Protein AF-A0A496W994-F1 (afdb_monomer)

pLDDT: mean 81.66, std 23.45, range [27.2, 98.06]

Radius of gyration: 33.78 Å; Cα contacts (8 Å, |Δi|>4): 260; chains: 1; bounding box: 80×50×119 Å

Solvent-accessible surface area (backbone atoms only — not comparable to full-atom values): 17967 Å² total; per-residue (Å²): 142,82,88,82,88,78,86,84,79,86,84,85,79,88,82,82,84,81,82,82,81,81,82,82,83,79,84,86,81,83,89,86,86,92,76,94,69,94,68,85,76,79,75,78,75,78,74,75,81,83,80,82,87,85,89,86,91,89,75,97,58,75,50,72,63,53,53,14,39,51,44,28,73,73,44,96,65,48,75,66,56,22,47,44,39,36,76,71,43,91,48,87,40,60,64,50,28,34,34,52,49,3,49,34,48,74,71,68,38,54,66,57,51,50,53,54,50,52,51,32,52,49,53,49,52,13,47,52,44,32,75,74,46,95,66,53,70,68,57,21,46,52,42,5,62,65,69,69,37,96,38,52,66,58,22,36,38,51,52,5,48,32,53,78,70,67,41,53,65,60,54,54,51,48,50,54,51,35,35,65,74,38,59,76,74,45,36,54,48,45,54,10,41,50,44,28,72,75,45,94,64,48,71,68,54,21,41,54,44,6,63,72,70,71,46,96,40,42,66,60,27,33,34,52,49,4,49,34,48,76,69,69,38,53,69,57,54,54,51,52,50,50,49,48,52,13,48,50,37,27,54,75,67,70,59,48,72,67,56,21,45,49,41,5,63,64,68,73,40,94,40,51,64,59,25,34,37,52,48,2,49,34,47,75,72,67,41,53,64,58,54,54,52,50,48,58,52,26,69,74,65,59,80,74,84,128

Structure (mmCIF, N/CA/C/O backbone):
data_AF-A0A496W994-F1
#
_entry.id   AF-A0A496W994-F1
#
loop_
_atom_site.group_PDB
_atom_site.id
_atom_site.type_symbol
_atom_site.label_atom_id
_atom_site.label_alt_id
_atom_site.label_comp_id
_atom_site.label_asym_id
_atom_site.label_entity_id
_atom_site.label_seq_id
_atom_site.pdbx_PDB_ins_code
_atom_site.Cartn_x
_atom_site.Cartn_y
_atom_site.Cartn_z
_atom_site.occupancy
_atom_site.B_iso_or_equiv
_atom_site.auth_seq_id
_atom_site.auth_comp_id
_atom_site.auth_asym_id
_atom_site.auth_atom_id
_atom_site.pdbx_PDB_model_num
ATOM 1 N N . MET A 1 1 ? -6.377 8.095 82.242 1.00 41.19 1 MET A N 1
ATOM 2 C CA . MET A 1 1 ? -7.032 6.989 81.513 1.00 41.19 1 MET A CA 1
ATOM 3 C C . MET A 1 1 ? -8.537 7.185 81.616 1.00 41.19 1 MET A C 1
ATOM 5 O O . MET A 1 1 ? -9.118 6.812 82.621 1.00 41.19 1 MET A O 1
ATOM 9 N N . SER A 1 2 ? -9.148 7.860 80.641 1.00 33.91 2 SER A N 1
ATOM 10 C CA . SER A 1 2 ? -10.603 8.028 80.567 1.00 33.91 2 SER A CA 1
ATOM 11 C C . SER A 1 2 ? -11.034 7.740 79.134 1.00 33.91 2 SER A C 1
ATOM 13 O O . SER A 1 2 ? -10.431 8.247 78.191 1.00 33.91 2 SER A O 1
ATOM 15 N N . SER A 1 3 ? -11.993 6.831 79.007 1.00 36.06 3 SER A N 1
ATOM 16 C CA . SER A 1 3 ? -12.465 6.222 77.769 1.00 36.06 3 SER A CA 1
ATOM 17 C C . SER A 1 3 ? -13.708 6.967 77.296 1.00 36.06 3 SER A C 1
ATOM 19 O O . SER A 1 3 ? -14.699 7.019 78.021 1.00 36.06 3 SER A O 1
ATOM 21 N N . ALA A 1 4 ? -13.667 7.527 76.089 1.00 37.16 4 ALA A N 1
ATOM 22 C CA . ALA A 1 4 ? -14.839 8.056 75.405 1.00 37.16 4 ALA A CA 1
ATOM 23 C C . ALA A 1 4 ? -15.069 7.231 74.133 1.00 37.16 4 ALA A C 1
ATOM 25 O O . ALA A 1 4 ? -14.381 7.393 73.129 1.00 37.16 4 ALA A O 1
ATOM 26 N N . LYS A 1 5 ? -16.029 6.304 74.204 1.00 41.44 5 LYS A N 1
ATOM 27 C CA . LYS A 1 5 ? -16.617 5.633 73.041 1.00 41.44 5 LYS A CA 1
ATOM 28 C C . LYS A 1 5 ? -17.653 6.568 72.422 1.00 41.44 5 LYS A C 1
ATOM 30 O O . LYS A 1 5 ? -18.711 6.768 73.013 1.00 41.44 5 LYS A O 1
ATOM 35 N N . THR A 1 6 ? -17.402 7.052 71.214 1.00 35.22 6 THR A N 1
ATOM 36 C CA . THR A 1 6 ? -18.446 7.563 70.320 1.00 35.22 6 THR A CA 1
ATOM 37 C C . THR A 1 6 ? -18.717 6.524 69.237 1.00 35.22 6 THR A C 1
ATOM 39 O O . THR A 1 6 ? -17.830 6.088 68.509 1.00 35.22 6 THR A O 1
ATOM 42 N N . LYS A 1 7 ? -19.969 6.061 69.209 1.00 40.28 7 LYS A N 1
ATOM 43 C CA . LYS A 1 7 ? -20.534 5.187 68.181 1.00 40.28 7 LYS A CA 1
ATOM 44 C C . LYS A 1 7 ? -20.683 6.010 66.900 1.00 40.28 7 LYS A C 1
ATOM 46 O O . LYS A 1 7 ? -21.338 7.045 66.954 1.00 40.28 7 LYS A O 1
ATOM 51 N N . ASN A 1 8 ? -20.130 5.541 65.783 1.00 32.41 8 ASN A N 1
ATOM 52 C CA . ASN A 1 8 ? -20.502 6.046 64.463 1.00 32.41 8 ASN A CA 1
ATOM 53 C C . ASN A 1 8 ? -21.561 5.126 63.859 1.00 32.41 8 ASN A C 1
ATOM 55 O O . ASN A 1 8 ? -21.364 3.923 63.699 1.00 32.41 8 ASN A O 1
ATOM 59 N N . THR A 1 9 ? -22.712 5.737 63.625 1.00 33.44 9 THR A N 1
ATOM 60 C CA . THR A 1 9 ? -23.958 5.168 63.131 1.00 33.44 9 THR A CA 1
ATOM 61 C C . THR A 1 9 ? -23.880 4.979 61.619 1.00 33.44 9 THR A C 1
ATOM 63 O O . THR A 1 9 ? -23.399 5.851 60.900 1.00 33.44 9 THR A O 1
ATOM 66 N N . SER A 1 10 ? -24.370 3.837 61.151 1.00 33.38 10 SER A N 1
ATOM 67 C CA . SER A 1 10 ? -24.506 3.453 59.750 1.00 33.38 10 SER A CA 1
ATOM 68 C C . SER A 1 10 ? -25.340 4.455 58.940 1.00 33.38 10 SER A C 1
ATOM 70 O O . SER A 1 10 ? -26.458 4.778 59.339 1.00 33.38 10 SER A O 1
ATOM 72 N N . LEU A 1 11 ? -24.847 4.864 57.767 1.00 30.73 11 LEU A N 1
ATOM 73 C CA . LEU A 1 11 ? -25.672 5.405 56.684 1.00 30.73 11 LEU A CA 1
ATOM 74 C C . LEU A 1 11 ? -25.807 4.317 55.611 1.00 30.73 11 LEU A C 1
ATOM 76 O O . LEU A 1 11 ? -24.867 4.038 54.872 1.00 30.73 11 LEU A O 1
ATOM 80 N N . ALA A 1 12 ? -26.972 3.678 55.559 1.00 32.75 12 ALA A N 1
ATOM 81 C CA . ALA A 1 12 ? -27.393 2.878 54.419 1.00 32.75 12 ALA A CA 1
ATOM 82 C C . ALA A 1 12 ? -28.117 3.818 53.447 1.00 32.75 12 ALA A C 1
ATOM 84 O O . ALA A 1 12 ? -29.159 4.372 53.799 1.00 32.75 12 ALA A O 1
ATOM 85 N N . LEU A 1 13 ? -27.559 4.027 52.252 1.00 29.56 13 LEU A N 1
ATOM 86 C CA . LEU A 1 13 ? -28.240 4.734 51.170 1.00 29.56 13 LEU A CA 1
ATOM 87 C C . LEU A 1 13 ? -28.904 3.703 50.251 1.00 29.56 13 LEU A C 1
ATOM 89 O O . LEU A 1 13 ? -28.250 2.788 49.752 1.00 29.56 13 LEU A O 1
ATOM 93 N N . ALA A 1 14 ? -30.212 3.847 50.060 1.00 31.03 14 ALA A N 1
ATOM 94 C CA . ALA A 1 14 ? -31.000 3.026 49.156 1.00 31.03 14 ALA A CA 1
ATOM 95 C C . ALA A 1 14 ? -30.666 3.374 47.696 1.00 31.03 14 ALA A C 1
ATOM 97 O O . ALA A 1 14 ? -30.928 4.488 47.246 1.00 31.03 14 ALA A O 1
ATOM 98 N N . ILE A 1 15 ? -30.120 2.411 46.952 1.00 31.83 15 ILE A N 1
ATOM 99 C CA . ILE A 1 15 ? -29.996 2.482 45.493 1.00 31.83 15 ILE A CA 1
ATOM 100 C C . ILE A 1 15 ? -31.266 1.854 44.914 1.00 31.83 15 ILE A C 1
ATOM 102 O O . ILE A 1 15 ? -31.463 0.643 45.002 1.00 31.83 15 ILE A O 1
ATOM 106 N N . SER A 1 16 ? -32.155 2.680 44.360 1.00 28.20 16 SER A N 1
ATOM 107 C CA . SER A 1 16 ? -33.306 2.191 43.593 1.00 28.20 16 SER A CA 1
ATOM 108 C C . SER A 1 16 ? -32.842 1.743 42.212 1.00 28.20 16 SER A C 1
ATOM 110 O O . SER A 1 16 ? -32.295 2.526 41.440 1.00 28.20 16 SER A O 1
ATOM 112 N N . THR A 1 17 ? -33.064 0.470 41.907 1.00 30.62 17 THR A N 1
ATOM 113 C CA . THR A 1 17 ? -32.812 -0.143 40.603 1.00 30.62 17 THR A CA 1
ATOM 114 C C . THR A 1 17 ? -33.954 0.226 39.653 1.00 30.62 17 THR A C 1
ATOM 116 O O . THR A 1 17 ? -35.094 -0.170 39.880 1.00 30.62 17 THR A O 1
ATOM 119 N N . VAL A 1 18 ? -33.666 0.958 38.574 1.00 27.20 18 VAL A N 1
ATOM 120 C CA . VAL A 1 18 ? -34.563 1.058 37.410 1.00 27.20 18 VAL A CA 1
ATOM 121 C C . VAL A 1 18 ? -33.977 0.168 36.321 1.00 27.20 18 VAL A C 1
ATOM 123 O O . VAL A 1 18 ? -33.059 0.559 35.607 1.00 27.20 18 VAL A O 1
ATOM 126 N N . LEU A 1 19 ? -34.483 -1.061 36.221 1.00 30.86 19 LEU A N 1
ATOM 127 C CA . LEU A 1 19 ? -34.228 -1.936 35.078 1.00 30.86 19 LEU A CA 1
ATOM 128 C C . LEU A 1 19 ? -35.225 -1.576 33.975 1.00 30.86 19 LEU A C 1
ATOM 130 O O . LEU A 1 19 ? -36.394 -1.949 34.042 1.00 30.86 19 LEU A O 1
ATOM 134 N N . ALA A 1 20 ? -34.767 -0.851 32.957 1.00 30.31 20 ALA A N 1
ATOM 135 C CA . ALA A 1 20 ? -35.498 -0.713 31.704 1.00 30.31 20 ALA A CA 1
ATOM 136 C C . ALA A 1 20 ? -35.111 -1.878 30.781 1.00 30.31 20 ALA A C 1
ATOM 138 O O . ALA A 1 20 ? -34.113 -1.819 30.067 1.00 30.31 20 ALA A O 1
ATOM 139 N N . THR A 1 21 ? -35.893 -2.958 30.792 1.00 33.50 21 THR A N 1
ATOM 140 C CA . THR A 1 21 ? -35.801 -4.005 29.767 1.00 33.50 21 THR A CA 1
ATOM 141 C C . THR A 1 21 ? -36.485 -3.511 28.497 1.00 33.50 21 THR A C 1
ATOM 143 O O . THR A 1 21 ? -37.712 -3.499 28.415 1.00 33.50 21 THR A O 1
ATOM 146 N N . THR A 1 22 ? -35.706 -3.108 27.496 1.00 29.89 22 THR A N 1
ATOM 147 C CA . THR A 1 22 ? -36.203 -2.958 26.124 1.00 29.89 22 THR A CA 1
ATOM 148 C C . THR A 1 22 ? -35.938 -4.256 25.369 1.00 29.89 22 THR A C 1
ATOM 150 O O . THR A 1 22 ? -34.826 -4.544 24.941 1.00 29.89 22 THR A O 1
ATOM 153 N N . SER A 1 23 ? -36.977 -5.077 25.238 1.00 33.00 23 SER A N 1
ATOM 154 C CA . SER A 1 23 ? -36.989 -6.236 24.348 1.00 33.00 23 SER A CA 1
ATOM 155 C C . SER A 1 23 ? -37.347 -5.781 22.934 1.00 33.00 23 SER A C 1
ATOM 157 O O . SER A 1 23 ? -38.472 -5.339 22.704 1.00 33.00 23 SER A O 1
ATOM 159 N N . TYR A 1 24 ? -36.422 -5.918 21.985 1.00 30.06 24 TYR A N 1
ATOM 160 C CA . TYR A 1 24 ? -36.734 -5.812 20.561 1.00 30.06 24 TYR A CA 1
ATOM 161 C C . TYR A 1 24 ? -37.071 -7.201 20.010 1.00 30.06 24 TYR A C 1
ATOM 163 O O . TYR A 1 24 ? -36.218 -8.085 19.954 1.00 30.06 24 TYR A O 1
ATOM 171 N N . GLN A 1 25 ? -38.328 -7.391 19.600 1.00 33.59 25 GLN A N 1
ATOM 172 C CA . GLN A 1 25 ? -38.723 -8.478 18.707 1.00 33.59 25 GLN A CA 1
ATOM 173 C C . GLN A 1 25 ? -38.427 -8.043 17.270 1.00 33.59 25 GLN A C 1
ATOM 175 O O . GLN A 1 25 ? -39.096 -7.159 16.738 1.00 33.59 25 GLN A O 1
ATOM 180 N N . ALA A 1 26 ? -37.433 -8.662 16.636 1.00 30.78 26 ALA A N 1
ATOM 181 C CA . ALA A 1 26 ? -37.285 -8.598 15.188 1.00 30.78 26 ALA A CA 1
ATOM 182 C C . ALA A 1 26 ? -38.240 -9.622 14.556 1.00 30.78 26 ALA A C 1
ATOM 184 O O . ALA A 1 26 ? -38.197 -10.811 14.876 1.00 30.78 26 ALA A O 1
ATOM 185 N N . ALA A 1 27 ? -39.124 -9.142 13.683 1.00 32.81 27 ALA A N 1
ATOM 186 C CA . ALA A 1 27 ? -40.023 -9.971 12.900 1.00 32.81 27 ALA A CA 1
ATOM 187 C C . ALA A 1 27 ? -39.216 -10.860 11.940 1.00 32.81 27 ALA A C 1
ATOM 189 O O . ALA A 1 27 ? -38.451 -10.369 11.111 1.00 32.81 27 ALA A O 1
ATOM 190 N N . LEU A 1 28 ? -39.396 -12.175 12.064 1.00 31.14 28 LEU A N 1
ATOM 191 C CA . LEU A 1 28 ? -38.878 -13.167 11.129 1.00 31.14 28 LEU A CA 1
ATOM 192 C C . LEU A 1 28 ? -39.681 -13.106 9.826 1.00 31.14 28 LEU A C 1
ATOM 194 O O . LEU A 1 28 ? -40.870 -13.422 9.817 1.00 31.14 28 LEU A O 1
ATOM 198 N N . ALA A 1 29 ? -39.011 -12.780 8.725 1.00 31.53 29 ALA A N 1
ATOM 199 C CA . ALA A 1 29 ? -39.416 -13.217 7.398 1.00 31.53 29 ALA A CA 1
ATOM 200 C C . ALA A 1 29 ? -38.500 -14.382 6.982 1.00 31.53 29 ALA A C 1
ATOM 202 O O . ALA A 1 29 ? -37.282 -14.240 6.919 1.00 31.53 29 ALA A O 1
ATOM 203 N N . THR A 1 30 ? -39.096 -15.546 6.735 1.00 40.09 30 THR A N 1
ATOM 204 C CA . THR A 1 30 ? -38.517 -16.654 5.944 1.00 40.09 30 THR A CA 1
ATOM 205 C C . THR A 1 30 ? -39.345 -16.768 4.652 1.00 40.09 30 THR A C 1
ATOM 207 O O . THR A 1 30 ? -40.422 -16.159 4.627 1.00 40.09 30 THR A O 1
ATOM 210 N N . PRO A 1 31 ? -38.958 -17.529 3.601 1.00 48.44 31 PRO A N 1
ATOM 211 C CA . PRO A 1 31 ? -37.867 -18.516 3.449 1.00 48.44 31 PRO A CA 1
ATOM 212 C C . PRO A 1 31 ? -37.033 -18.227 2.159 1.00 48.44 31 PRO A C 1
ATOM 214 O O . PRO A 1 31 ? -37.222 -17.182 1.555 1.00 48.44 31 PRO A O 1
ATOM 217 N N . ASN A 1 32 ? -36.094 -19.000 1.609 1.00 36.00 32 ASN A N 1
ATOM 218 C CA . ASN A 1 32 ? -35.709 -20.408 1.649 1.00 36.00 32 ASN A CA 1
ATOM 219 C C . ASN A 1 32 ? -34.352 -20.472 0.906 1.00 36.00 32 ASN A C 1
ATOM 221 O O . ASN A 1 32 ? -34.317 -19.992 -0.222 1.00 36.00 32 ASN A O 1
ATOM 225 N N . ASP A 1 33 ? -33.282 -21.043 1.462 1.00 31.16 33 ASP A N 1
ATOM 226 C CA . ASP A 1 33 ? -32.387 -21.904 0.670 1.00 31.16 33 ASP A CA 1
ATOM 227 C C . ASP A 1 33 ? -31.426 -22.686 1.569 1.00 31.16 33 ASP A C 1
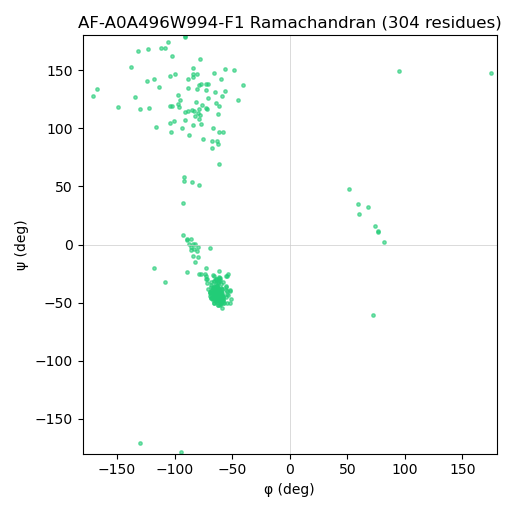ATOM 229 O O . ASP A 1 33 ? -30.827 -22.165 2.512 1.00 31.16 33 ASP A O 1
ATOM 233 N N . THR A 1 34 ? -31.308 -23.970 1.272 1.00 43.28 34 THR A N 1
ATOM 234 C CA . THR A 1 34 ? -30.499 -24.948 1.992 1.00 43.28 34 THR A CA 1
ATOM 235 C C . THR A 1 34 ? -29.200 -25.189 1.239 1.00 43.28 34 THR A C 1
ATOM 237 O O . THR A 1 34 ? -29.177 -25.946 0.272 1.00 43.28 34 THR A O 1
ATOM 240 N N . SER A 1 35 ? -28.088 -24.661 1.748 1.00 33.78 35 SER A N 1
ATOM 241 C CA . SER A 1 35 ? -26.775 -25.268 1.519 1.00 33.78 35 SER A CA 1
ATOM 242 C C . SER A 1 35 ? -25.855 -25.017 2.708 1.00 33.78 35 SER A C 1
ATOM 244 O O . SER A 1 35 ? -25.551 -23.878 3.057 1.00 33.78 35 SER A O 1
ATOM 246 N N . HIS A 1 36 ? -25.434 -26.107 3.344 1.00 37.53 36 HIS A N 1
ATOM 247 C CA . HIS A 1 36 ? -24.532 -26.118 4.484 1.00 37.53 36 HIS A CA 1
ATOM 248 C C . HIS A 1 36 ? -23.156 -25.537 4.125 1.00 37.53 36 HIS A C 1
ATOM 250 O O . HIS A 1 36 ? -22.364 -26.180 3.441 1.00 37.53 36 HIS A O 1
ATOM 256 N N . SER A 1 37 ? -22.828 -24.377 4.691 1.00 30.45 37 SER A N 1
ATOM 257 C CA . SER A 1 37 ? -21.451 -24.053 5.061 1.00 30.45 37 SER A CA 1
ATOM 258 C C . SER A 1 37 ? -21.450 -23.564 6.504 1.00 30.45 37 SER A C 1
ATOM 260 O O . SER A 1 37 ? -22.072 -22.551 6.821 1.00 30.45 37 SER A O 1
ATOM 262 N N . THR A 1 38 ? -20.782 -24.297 7.388 1.00 32.81 38 THR A N 1
ATOM 263 C CA . THR A 1 38 ? -20.481 -23.880 8.760 1.00 32.81 38 THR A CA 1
ATOM 264 C C . THR A 1 38 ? -19.496 -22.715 8.700 1.00 32.81 38 THR A C 1
ATOM 266 O O . THR A 1 38 ? -18.285 -22.895 8.783 1.00 32.81 38 THR A O 1
ATOM 269 N N . VAL A 1 39 ? -20.015 -21.503 8.504 1.00 30.17 39 VAL A N 1
ATOM 270 C CA . VAL A 1 39 ? -19.250 -20.276 8.717 1.00 30.17 39 VAL A CA 1
ATOM 271 C C . VAL A 1 39 ? -19.374 -19.950 10.198 1.00 30.17 39 VAL A C 1
ATOM 273 O O . VAL A 1 39 ? -20.477 -19.699 10.692 1.00 30.17 39 VAL A O 1
ATOM 276 N N . ASN A 1 40 ? -18.250 -19.982 10.916 1.00 29.92 40 ASN A N 1
ATOM 277 C CA . ASN A 1 40 ? -18.156 -19.424 12.261 1.00 29.92 40 ASN A CA 1
ATOM 278 C C . ASN A 1 40 ? -18.531 -17.943 12.176 1.00 29.92 40 ASN A C 1
ATOM 280 O O . ASN A 1 40 ? -17.731 -17.093 11.793 1.00 29.92 40 ASN A O 1
ATOM 284 N N . SER A 1 41 ? -19.792 -17.655 12.479 1.00 29.88 41 SER A N 1
ATOM 285 C CA . SER A 1 41 ? -20.352 -16.316 12.454 1.00 29.88 41 SER A CA 1
ATOM 286 C C . SER A 1 41 ? -19.837 -15.588 13.691 1.00 29.88 41 SER A C 1
ATOM 288 O O . SER A 1 41 ? -20.443 -15.667 14.756 1.00 29.88 41 SER A O 1
ATOM 290 N N . PHE A 1 42 ? -18.697 -14.903 13.580 1.00 33.91 42 PHE A N 1
ATOM 291 C CA . PHE A 1 42 ? -18.332 -13.873 14.550 1.00 33.91 42 PHE A CA 1
ATOM 292 C C . PHE A 1 42 ? -19.323 -12.721 14.373 1.00 33.91 42 PHE A C 1
ATOM 294 O O . PHE A 1 42 ? -19.132 -11.817 13.559 1.00 33.91 42 PHE A O 1
ATOM 301 N N . ILE A 1 43 ? -20.438 -12.792 15.101 1.00 30.39 43 ILE A N 1
ATOM 302 C CA . ILE A 1 43 ? -21.351 -11.667 15.246 1.00 30.39 43 ILE A CA 1
ATOM 303 C C . ILE A 1 43 ? -20.586 -10.610 16.043 1.00 30.39 43 ILE A C 1
ATOM 305 O O . ILE A 1 43 ? -20.472 -10.693 17.264 1.00 30.39 43 ILE A O 1
ATOM 309 N N . LEU A 1 44 ? -20.046 -9.613 15.340 1.00 37.12 44 LEU A N 1
ATOM 310 C CA . LEU A 1 44 ? -19.764 -8.307 15.925 1.00 37.12 44 LEU A CA 1
ATOM 311 C C . LEU A 1 44 ? -21.117 -7.731 16.352 1.00 37.12 44 LEU A C 1
ATOM 313 O O . LEU A 1 44 ? -21.797 -7.059 15.578 1.00 37.12 44 LEU A O 1
ATOM 317 N N . LEU A 1 45 ? -21.543 -8.071 17.569 1.00 34.97 45 LEU A N 1
ATOM 318 C CA . LEU A 1 45 ? -22.592 -7.355 18.276 1.00 34.97 45 LEU A CA 1
ATOM 319 C C . LEU A 1 45 ? -22.067 -5.932 18.457 1.00 34.97 45 LEU A C 1
ATOM 321 O O . LEU A 1 45 ? -21.268 -5.660 19.351 1.00 34.97 45 LEU A O 1
ATOM 325 N N . ALA A 1 46 ? -22.473 -5.038 17.559 1.00 39.91 46 ALA A N 1
ATOM 326 C CA . ALA A 1 46 ? -22.397 -3.611 17.803 1.00 39.91 46 ALA A CA 1
ATOM 327 C C . ALA A 1 46 ? -23.326 -3.326 18.992 1.00 39.91 46 ALA A C 1
ATOM 329 O O . ALA A 1 46 ? -24.529 -3.135 18.822 1.00 39.91 46 ALA A O 1
ATOM 330 N N . GLU A 1 47 ? -22.790 -3.413 20.213 1.00 46.75 47 GLU A N 1
ATOM 331 C CA . GLU A 1 47 ? -23.500 -2.959 21.404 1.00 46.75 47 GLU A CA 1
ATOM 332 C C . GLU A 1 47 ? -23.823 -1.472 21.215 1.00 46.75 47 GLU A C 1
ATOM 334 O O . GLU A 1 47 ? -22.963 -0.667 20.847 1.00 46.75 47 GLU A O 1
ATOM 339 N N . ALA A 1 48 ? -25.099 -1.128 21.393 1.00 50.75 48 ALA A N 1
ATOM 340 C CA . ALA A 1 48 ? -25.581 0.234 21.237 1.00 50.75 48 ALA A CA 1
ATOM 341 C C . ALA A 1 48 ? -24.859 1.176 22.213 1.00 50.75 48 ALA A C 1
ATOM 343 O O . ALA A 1 48 ? -24.594 0.816 23.361 1.00 50.75 48 ALA A O 1
ATOM 344 N N . LYS A 1 49 ? -24.578 2.399 21.746 1.00 50.25 49 LYS A N 1
ATOM 345 C CA . LYS A 1 49 ? -23.965 3.486 22.521 1.00 50.25 49 LYS A CA 1
ATOM 346 C C . LYS A 1 49 ? -24.618 3.600 23.914 1.00 50.25 49 LYS A C 1
ATOM 348 O O . LYS A 1 49 ? -25.836 3.791 23.975 1.00 50.25 49 LYS A O 1
ATOM 353 N N . PRO A 1 50 ? -23.858 3.529 25.021 1.00 54.12 50 PRO A N 1
ATOM 354 C CA . PRO A 1 50 ? -24.422 3.747 26.348 1.00 54.12 50 PRO A CA 1
ATOM 355 C C . PRO A 1 50 ? -24.906 5.199 26.481 1.00 54.12 50 PRO A C 1
ATOM 357 O O . PRO A 1 50 ? -24.204 6.143 26.114 1.00 54.12 50 PRO A O 1
ATOM 360 N N . ALA A 1 51 ? -26.134 5.380 26.974 1.00 45.78 51 ALA A N 1
ATOM 361 C CA . ALA A 1 51 ? -26.724 6.697 27.191 1.00 45.78 51 ALA A CA 1
ATOM 362 C C . ALA A 1 51 ? -26.152 7.355 28.458 1.00 45.78 51 ALA A C 1
ATOM 364 O O . ALA A 1 51 ? -26.011 6.703 29.494 1.00 45.78 51 ALA A O 1
ATOM 365 N N . LEU A 1 52 ? -25.854 8.655 28.381 1.00 43.25 52 LEU A N 1
ATOM 366 C CA . LEU A 1 52 ? -25.412 9.450 29.530 1.00 43.25 52 LEU A CA 1
ATOM 367 C C . LEU A 1 52 ? -26.584 9.679 30.513 1.00 43.25 52 LEU A C 1
ATOM 369 O O . LEU A 1 52 ? -27.696 9.971 30.064 1.00 43.25 52 LEU A O 1
ATOM 373 N N . PRO A 1 53 ? -26.372 9.577 31.838 1.00 49.34 53 PRO A N 1
ATOM 374 C CA . PRO A 1 53 ? -27.423 9.816 32.829 1.00 49.34 53 PRO A CA 1
ATOM 375 C C . PRO A 1 53 ? -27.790 11.310 32.962 1.00 49.34 53 PRO A C 1
ATOM 377 O O . PRO A 1 53 ? -26.915 12.172 33.004 1.00 49.34 53 PRO A O 1
ATOM 380 N N . LEU A 1 54 ? -29.094 11.613 33.072 1.00 40.50 54 LEU A N 1
ATOM 381 C CA . LEU A 1 54 ? -29.644 12.958 33.331 1.00 40.50 54 LEU A CA 1
ATOM 382 C C . LEU A 1 54 ? -29.753 13.230 34.847 1.00 40.50 54 LEU A C 1
ATOM 384 O O . LEU A 1 54 ? -30.269 12.390 35.583 1.00 40.50 54 LEU A O 1
ATOM 388 N N . ALA A 1 55 ? -29.327 14.410 35.313 1.00 48.03 55 ALA A N 1
ATOM 389 C CA . ALA A 1 55 ? -29.274 14.771 36.738 1.00 48.03 55 ALA A CA 1
ATOM 390 C C . ALA A 1 55 ? -30.398 15.734 37.198 1.00 48.03 55 ALA A C 1
ATOM 392 O O . ALA A 1 55 ? -30.775 16.658 36.479 1.00 48.03 55 ALA A O 1
ATOM 393 N N . THR A 1 56 ? -30.870 15.562 38.443 1.00 44.97 56 THR A N 1
ATOM 394 C CA . THR A 1 56 ? -31.786 16.460 39.193 1.00 44.97 56 THR A CA 1
ATOM 395 C C . THR A 1 56 ? -31.100 17.009 40.460 1.00 44.97 56 THR A C 1
ATOM 397 O O . THR A 1 56 ? -30.346 16.285 41.103 1.00 44.97 56 THR A O 1
ATOM 400 N N . ALA A 1 57 ? -31.338 18.279 40.823 1.00 53.59 57 ALA A N 1
ATOM 401 C CA . ALA A 1 57 ? -30.460 19.108 41.678 1.00 53.59 57 ALA A CA 1
ATOM 402 C C . ALA A 1 57 ? -30.842 19.252 43.179 1.00 53.59 57 ALA A C 1
ATOM 404 O O . ALA A 1 57 ? -32.029 19.389 43.462 1.00 53.59 57 ALA A O 1
ATOM 405 N N . GLN A 1 58 ? -29.841 19.364 44.095 1.00 41.25 58 GLN A N 1
ATOM 406 C CA . GLN A 1 58 ? -29.686 20.397 45.174 1.00 41.25 58 GLN A CA 1
ATOM 407 C C . GLN A 1 58 ? -28.483 20.174 46.159 1.00 41.25 58 GLN A C 1
ATOM 409 O O . GLN A 1 58 ? -28.211 19.037 46.524 1.00 41.25 58 GLN A O 1
ATOM 414 N N . GLN A 1 59 ? -27.891 21.295 46.660 1.00 38.28 59 GLN A N 1
ATOM 415 C CA . GLN A 1 59 ? -26.722 21.559 47.576 1.00 38.28 59 GLN A CA 1
ATOM 416 C C . GLN A 1 59 ? -25.348 21.834 46.898 1.00 38.28 59 GLN A C 1
ATOM 418 O O . GLN A 1 59 ? -25.127 21.324 45.805 1.00 38.28 59 GLN A O 1
ATOM 423 N N . PRO A 1 60 ? -24.418 22.645 47.489 1.00 50.41 60 PRO A N 1
ATOM 424 C CA . PRO A 1 60 ? -23.100 22.951 46.909 1.00 50.41 60 PRO A CA 1
ATOM 425 C C . PRO A 1 60 ? -22.132 21.784 47.155 1.00 50.41 60 PRO A C 1
ATOM 427 O O . PRO A 1 60 ? -21.051 21.926 47.720 1.00 50.41 60 PRO A O 1
ATOM 430 N N . SER A 1 61 ? -22.583 20.590 46.792 1.00 59.75 61 SER A N 1
ATOM 431 C CA . SER A 1 61 ? -21.731 19.450 46.520 1.00 59.75 61 SER A CA 1
ATOM 432 C C . SER A 1 61 ? -20.898 19.772 45.282 1.00 59.75 61 SER A C 1
ATOM 434 O O . SER A 1 61 ? -21.383 20.475 44.390 1.00 59.75 61 SER A O 1
ATOM 436 N N . ALA A 1 62 ? -19.670 19.251 45.210 1.00 69.62 62 ALA A N 1
ATOM 437 C CA . ALA A 1 62 ? -18.937 19.172 43.948 1.00 69.62 62 ALA A CA 1
ATOM 438 C C . ALA A 1 62 ? -19.907 18.756 42.828 1.00 69.62 62 ALA A C 1
ATOM 440 O O . ALA A 1 62 ? -20.788 17.914 43.056 1.00 69.62 62 ALA A O 1
ATOM 441 N N . SER A 1 63 ? -19.811 19.393 41.657 1.00 88.94 63 SER A N 1
ATOM 442 C CA . SER A 1 63 ? -20.684 19.022 40.543 1.00 88.94 63 SER A CA 1
ATOM 443 C C . SER A 1 63 ? -20.512 17.530 40.255 1.00 88.94 63 SER A C 1
ATOM 445 O O . SER A 1 63 ? -19.448 16.959 40.506 1.00 88.94 63 SER A O 1
ATOM 447 N N . LEU A 1 64 ? -21.556 16.877 39.741 1.00 90.62 64 LEU A N 1
ATOM 448 C CA . LEU A 1 64 ? -21.466 15.460 39.385 1.00 90.62 64 LEU A CA 1
ATOM 449 C C . LEU A 1 64 ? -20.249 15.190 38.482 1.00 90.62 64 LEU A C 1
ATOM 451 O O . LEU A 1 64 ? -19.528 14.225 38.703 1.00 90.62 64 LEU A O 1
ATOM 455 N N . GLU A 1 65 ? -19.981 16.088 37.535 1.00 93.06 65 GLU A N 1
ATOM 456 C CA . GLU A 1 65 ? -18.805 16.036 36.662 1.00 93.06 65 GLU A CA 1
ATOM 457 C C . GLU A 1 65 ? -17.487 16.108 37.442 1.00 93.06 65 GLU A C 1
ATOM 459 O O . GLU A 1 65 ? -16.564 15.351 37.157 1.00 93.06 65 GLU A O 1
ATOM 464 N N . GLN A 1 66 ? -17.390 16.969 38.459 1.00 94.69 66 GLN A N 1
ATOM 465 C CA . GLN A 1 66 ? -16.197 17.062 39.300 1.00 94.69 66 GLN A CA 1
ATOM 466 C C . GLN A 1 66 ? -15.965 15.768 40.090 1.00 94.69 66 GLN A C 1
ATOM 468 O O . GLN A 1 66 ? -14.830 15.307 40.164 1.00 94.69 66 GLN A O 1
ATOM 473 N N . LEU A 1 67 ? -17.028 15.152 40.622 1.00 94.75 67 LEU A N 1
ATOM 474 C CA . LEU A 1 67 ? -16.934 13.858 41.308 1.00 94.75 67 LEU A CA 1
ATOM 475 C C . LEU A 1 67 ? -16.528 12.727 40.352 1.00 94.75 67 LEU A C 1
ATOM 477 O O . LEU A 1 67 ? -15.718 11.881 40.719 1.00 94.75 67 LEU A O 1
ATOM 481 N N . GLN A 1 68 ? -17.048 12.719 39.121 1.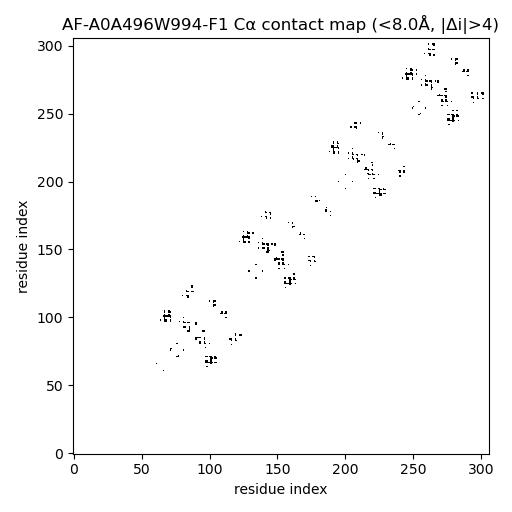00 96.19 68 GLN A N 1
ATOM 482 C CA . GLN A 1 68 ? -16.656 11.753 38.088 1.00 96.19 68 GLN A CA 1
ATOM 483 C C . GLN A 1 68 ? -15.188 11.933 37.697 1.00 96.19 68 GLN A C 1
ATOM 485 O O . GLN A 1 68 ? -14.438 10.961 37.621 1.00 96.19 68 GLN A O 1
ATOM 490 N N . TYR A 1 69 ? -14.757 13.176 37.493 1.00 95.38 69 TYR A N 1
ATOM 491 C CA . TYR A 1 69 ? -13.372 13.487 37.171 1.00 95.38 69 TYR A CA 1
ATOM 492 C C . TYR A 1 69 ? -12.431 13.065 38.307 1.00 95.38 69 TYR A C 1
ATOM 494 O O . TYR A 1 69 ? -11.437 12.390 38.066 1.00 95.38 69 TYR A O 1
ATOM 502 N N . GLU A 1 70 ? -12.775 13.377 39.558 1.00 96.19 70 GLU A N 1
ATOM 503 C CA . GLU A 1 70 ? -12.013 12.952 40.735 1.00 96.19 70 GLU A CA 1
ATOM 504 C C . GLU A 1 70 ? -11.979 11.422 40.884 1.00 96.19 70 GLU A C 1
ATOM 506 O O . GLU A 1 70 ? -10.938 10.860 41.225 1.00 96.19 70 GLU A O 1
ATOM 511 N N . ALA A 1 71 ? -13.079 10.725 40.579 1.00 97.12 71 ALA A N 1
ATOM 512 C CA . ALA A 1 71 ? -13.108 9.266 40.565 1.00 97.12 71 ALA A CA 1
ATOM 513 C C . ALA A 1 71 ? -12.152 8.681 39.514 1.00 97.12 71 ALA A C 1
ATOM 515 O O . ALA A 1 71 ? -11.474 7.699 39.805 1.00 97.12 71 ALA A O 1
ATOM 516 N N . PHE A 1 72 ? -12.059 9.288 38.326 1.00 97.56 72 PHE A N 1
ATOM 517 C CA . PHE A 1 72 ? -11.079 8.911 37.305 1.00 97.56 72 PHE A CA 1
ATOM 518 C C . PHE A 1 72 ? -9.637 9.189 37.762 1.00 97.56 72 PHE A C 1
ATOM 520 O O . PHE A 1 72 ? -8.808 8.282 37.710 1.00 97.56 72 PHE A O 1
ATOM 527 N N . GLU A 1 73 ? -9.341 10.400 38.246 1.00 97.31 73 GLU A N 1
ATOM 528 C CA . GLU A 1 73 ? -7.984 10.812 38.656 1.00 97.31 73 GLU A CA 1
ATOM 529 C C . GLU A 1 73 ? -7.452 10.000 39.851 1.00 97.31 73 GLU A C 1
ATOM 531 O O . GLU A 1 73 ? -6.251 9.766 39.960 1.00 97.31 73 GLU A O 1
ATOM 536 N N . ASN A 1 74 ? -8.340 9.517 40.725 1.00 97.25 74 ASN A N 1
ATOM 537 C CA . ASN A 1 74 ? -7.986 8.645 41.851 1.00 97.25 74 ASN A CA 1
ATOM 538 C C . ASN A 1 74 ? -8.003 7.144 41.502 1.00 97.25 74 ASN A C 1
ATOM 540 O O . ASN A 1 74 ? -7.833 6.299 42.387 1.00 97.25 74 ASN A O 1
ATOM 544 N N . SER A 1 75 ? -8.246 6.786 40.240 1.00 97.75 75 SER A N 1
ATOM 545 C CA . SER A 1 75 ? -8.319 5.394 39.792 1.00 97.75 75 SER A CA 1
ATOM 546 C C . SER A 1 75 ? -6.971 4.845 39.310 1.00 97.75 75 SER A C 1
ATOM 548 O O . SER A 1 75 ? -5.950 5.525 39.293 1.00 97.75 75 SER A O 1
ATOM 550 N N . LYS A 1 76 ? -6.970 3.573 38.890 1.00 97.94 76 LYS A N 1
ATOM 551 C CA . LYS A 1 76 ? -5.834 2.939 38.194 1.00 97.94 76 LYS A CA 1
ATOM 552 C C . LYS A 1 76 ? -5.756 3.293 36.701 1.00 97.94 76 LYS A C 1
ATOM 554 O O . LYS A 1 76 ? -4.781 2.918 36.054 1.00 97.94 76 LYS A O 1
ATOM 559 N N . TYR A 1 77 ? -6.792 3.927 36.151 1.00 98.00 77 TYR A N 1
ATOM 560 C CA . TYR A 1 77 ? -6.858 4.299 34.742 1.00 98.00 77 TYR A CA 1
ATOM 561 C C . TYR A 1 77 ? -6.142 5.622 34.510 1.00 98.00 77 TYR A C 1
ATOM 563 O O . TYR A 1 77 ? -6.022 6.460 35.397 1.00 98.00 77 TYR A O 1
ATOM 571 N N . THR A 1 78 ? -5.631 5.788 33.301 1.00 97.62 78 THR A N 1
ATOM 572 C CA . THR A 1 78 ? -4.733 6.878 32.941 1.00 97.62 78 THR A CA 1
ATOM 573 C C . THR A 1 78 ? -5.278 7.687 31.778 1.00 97.62 78 THR A C 1
ATOM 575 O O . THR A 1 78 ? -6.167 7.266 31.036 1.00 97.62 78 THR A O 1
ATOM 578 N N . ASP A 1 79 ? -4.652 8.834 31.531 1.00 96.38 79 ASP A N 1
ATOM 579 C CA . ASP A 1 79 ? -4.896 9.633 30.333 1.00 96.38 79 ASP A CA 1
ATOM 580 C C . ASP A 1 79 ? -4.733 8.844 29.025 1.00 96.38 79 ASP A C 1
ATOM 582 O O . ASP A 1 79 ? -5.320 9.204 28.008 1.00 96.38 79 ASP A O 1
ATOM 586 N N . LYS A 1 80 ? -3.941 7.764 29.011 1.00 96.12 80 LYS A N 1
ATOM 587 C CA . LYS A 1 80 ? -3.815 6.909 27.824 1.00 96.12 80 LYS A CA 1
ATOM 588 C C . LYS A 1 80 ? -5.088 6.103 27.578 1.00 96.12 80 LYS A C 1
ATOM 590 O O . LYS A 1 80 ? -5.484 5.971 26.426 1.00 96.12 80 LYS A O 1
ATOM 595 N N . ASP A 1 81 ? -5.730 5.628 28.640 1.00 96.44 81 ASP A N 1
ATOM 596 C CA . ASP A 1 81 ? -6.977 4.863 28.578 1.00 96.44 81 ASP A CA 1
ATOM 597 C C . ASP A 1 81 ? -8.125 5.753 28.089 1.00 96.44 81 ASP A C 1
ATOM 599 O O . ASP A 1 81 ? -8.833 5.408 27.145 1.00 96.44 81 ASP A O 1
ATOM 603 N N . ALA A 1 82 ? -8.235 6.964 28.644 1.00 95.94 82 ALA A N 1
ATOM 604 C CA . ALA A 1 82 ? -9.208 7.947 28.174 1.00 95.94 82 ALA A CA 1
ATOM 605 C C . ALA A 1 82 ? -8.944 8.375 26.713 1.00 95.94 82 ALA A C 1
ATOM 607 O O . ALA A 1 82 ? -9.883 8.431 25.919 1.00 95.94 82 ALA A O 1
ATOM 608 N N . LYS A 1 83 ? -7.680 8.590 26.305 1.00 95.12 83 LYS A N 1
ATOM 609 C CA . LYS A 1 83 ? -7.334 8.876 24.894 1.00 95.12 83 LYS A CA 1
ATOM 610 C C . LYS A 1 83 ? -7.719 7.727 23.971 1.00 95.12 83 LYS A C 1
ATOM 612 O O . LYS A 1 83 ? -8.264 7.966 22.898 1.00 95.12 83 LYS A O 1
ATOM 617 N N . LEU A 1 84 ? -7.462 6.488 24.381 1.00 94.31 84 LEU A N 1
ATOM 618 C CA . LEU A 1 84 ? -7.838 5.319 23.599 1.00 94.31 84 LEU A CA 1
ATOM 619 C C . LEU A 1 84 ? -9.354 5.283 23.359 1.00 94.31 84 LEU A C 1
ATOM 621 O O . LEU A 1 84 ? -9.771 5.087 22.222 1.00 94.31 84 LEU A O 1
ATOM 625 N N . LEU A 1 85 ? -10.171 5.560 24.382 1.00 94.12 85 LEU A N 1
ATOM 626 C CA . LEU A 1 85 ? -11.622 5.652 24.203 1.00 94.12 85 LEU A CA 1
ATOM 627 C C . LEU A 1 85 ? -12.017 6.764 23.228 1.00 94.12 85 LEU A C 1
ATOM 629 O O . LEU A 1 85 ? -12.834 6.504 22.354 1.00 94.12 85 LEU A O 1
ATOM 633 N N . THR A 1 86 ? -11.415 7.958 23.306 1.00 92.62 86 THR A N 1
ATOM 634 C CA . THR A 1 86 ? -11.761 9.055 22.376 1.00 92.62 86 THR A CA 1
ATOM 635 C C . THR A 1 86 ? -11.488 8.744 20.909 1.00 92.62 86 THR A C 1
ATOM 637 O O . THR A 1 86 ? -12.191 9.252 20.044 1.00 92.62 86 THR A O 1
ATOM 640 N N . MET A 1 87 ? -10.468 7.932 20.613 1.00 87.88 87 MET A N 1
ATOM 641 C CA . MET A 1 87 ? -10.111 7.610 19.228 1.00 87.88 87 MET A CA 1
ATOM 642 C C . MET A 1 87 ? -11.117 6.662 18.568 1.00 87.88 87 MET A C 1
ATOM 644 O O . MET A 1 87 ? -11.270 6.707 17.353 1.00 87.88 87 MET A O 1
ATOM 648 N N . TYR A 1 88 ? -11.777 5.800 19.347 1.00 88.25 88 TYR A N 1
ATOM 649 C CA . TYR A 1 88 ? -12.576 4.689 18.811 1.00 88.25 88 TYR A CA 1
ATOM 650 C C . TYR A 1 88 ? -14.059 4.765 19.148 1.00 88.25 88 TYR A C 1
ATOM 652 O O . TYR A 1 88 ? -14.876 4.161 18.457 1.00 88.25 88 TYR A O 1
ATOM 660 N N . TRP A 1 89 ? -14.412 5.523 20.177 1.00 81.44 89 TRP A N 1
ATOM 661 C CA . TRP A 1 89 ? -15.774 5.850 20.546 1.00 81.44 89 TRP A CA 1
ATOM 662 C C . TRP A 1 89 ? -15.882 7.366 20.530 1.00 81.44 89 TRP A C 1
ATOM 664 O O . TRP A 1 89 ? -15.175 8.038 21.272 1.00 81.44 89 TRP A O 1
ATOM 674 N N . ASP A 1 90 ? -16.733 7.882 19.644 1.00 79.00 90 ASP A N 1
ATOM 675 C CA . ASP A 1 90 ? -16.975 9.305 19.383 1.00 79.00 90 ASP A CA 1
ATOM 676 C C . ASP A 1 90 ? -17.514 10.044 20.629 1.00 79.00 90 ASP A C 1
ATOM 678 O O . ASP A 1 90 ? -18.684 10.418 20.731 1.00 79.00 90 ASP A O 1
ATOM 682 N N . TYR A 1 91 ? -16.655 10.199 21.636 1.00 77.56 91 TYR A N 1
ATOM 683 C CA . TYR A 1 91 ? -16.886 10.969 22.854 1.00 77.56 91 TYR A CA 1
ATOM 684 C C . TYR A 1 91 ? -16.630 12.463 22.624 1.00 77.56 91 TYR A C 1
ATOM 686 O O . TYR A 1 91 ? -16.782 13.259 23.550 1.00 77.56 91 TYR A O 1
ATOM 694 N N . GLY A 1 92 ? -16.262 12.856 21.400 1.00 77.81 92 GLY A N 1
ATOM 695 C CA . GLY A 1 92 ? -15.931 14.222 21.003 1.00 77.81 92 GLY A CA 1
ATOM 696 C C . GLY A 1 92 ? -14.588 14.693 21.558 1.00 77.81 92 GLY A C 1
ATOM 697 O O . GLY A 1 92 ? -13.680 15.005 20.792 1.00 77.81 92 GLY A O 1
ATOM 698 N N . ASP A 1 93 ? -14.447 14.725 22.885 1.00 87.00 93 ASP A N 1
ATOM 699 C CA . ASP A 1 93 ? -13.248 15.200 23.565 1.00 87.00 93 ASP A CA 1
ATOM 700 C C . ASP A 1 93 ? -12.737 14.257 24.664 1.00 87.00 93 ASP A C 1
ATOM 702 O O . ASP A 1 93 ? -13.387 13.316 25.127 1.00 87.00 93 ASP A O 1
ATOM 706 N N . PHE A 1 94 ? -11.505 14.543 25.071 1.00 90.94 94 PHE A N 1
ATOM 707 C CA . PHE A 1 94 ? -10.769 13.819 26.096 1.00 90.94 94 PHE A CA 1
ATOM 708 C C . PHE A 1 94 ? -11.399 13.901 27.491 1.00 90.94 94 PHE A C 1
ATOM 710 O O . PHE A 1 94 ? -11.299 12.947 28.264 1.00 90.94 94 PHE A O 1
ATOM 717 N N . SER A 1 95 ? -12.081 15.001 27.804 1.00 93.44 95 SER A N 1
ATOM 718 C CA . SER A 1 95 ? -12.747 15.197 29.090 1.00 93.44 95 SER A CA 1
ATOM 719 C C . SER A 1 95 ? -13.955 14.270 29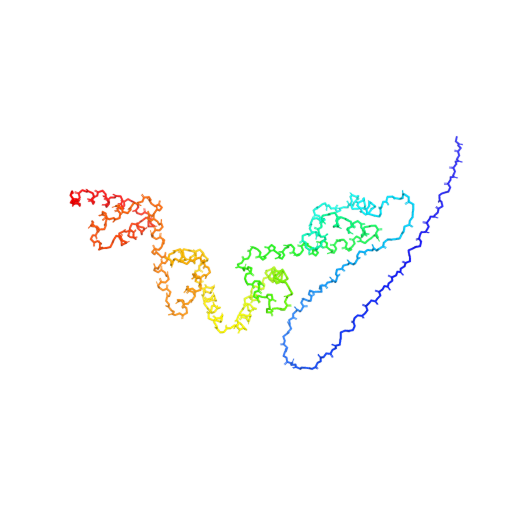.224 1.00 93.44 95 SER A C 1
ATOM 721 O O . SER A 1 95 ? -14.119 13.628 30.259 1.00 93.44 95 SER A O 1
ATOM 723 N N . ASN A 1 96 ? -14.745 14.106 28.163 1.00 93.38 96 ASN A N 1
ATOM 724 C CA . ASN A 1 96 ? -15.918 13.235 28.143 1.00 93.38 96 ASN A CA 1
ATOM 725 C C . ASN A 1 96 ? -15.554 11.764 28.371 1.00 93.38 96 ASN A C 1
ATOM 727 O O . ASN A 1 96 ? -16.261 11.063 29.094 1.00 93.38 96 ASN A O 1
ATOM 731 N N . ALA A 1 97 ? -14.426 11.297 27.826 1.00 95.38 97 ALA A N 1
ATOM 732 C CA . ALA A 1 97 ? -13.939 9.943 28.093 1.00 95.38 97 ALA A CA 1
ATOM 733 C C . ALA A 1 97 ? -13.551 9.745 29.570 1.00 95.38 97 ALA A C 1
ATOM 735 O O . ALA A 1 97 ? -13.879 8.711 30.157 1.00 95.38 97 ALA A O 1
ATOM 736 N N . LYS A 1 98 ? -12.910 10.744 30.199 1.00 96.31 98 LYS A N 1
ATOM 737 C CA . LYS A 1 98 ? -12.620 10.716 31.644 1.00 96.31 98 LYS A CA 1
ATOM 738 C C . LYS A 1 98 ? -13.895 10.685 32.478 1.00 96.31 98 LYS A C 1
ATOM 740 O O . LYS A 1 98 ? -14.000 9.861 33.382 1.00 96.31 98 LYS A O 1
ATOM 745 N N . LEU A 1 99 ? -14.867 11.540 32.154 1.00 95.75 99 LEU A N 1
ATOM 746 C CA . LEU A 1 99 ? -16.160 11.586 32.841 1.00 95.75 99 LEU A CA 1
ATOM 747 C C . LEU A 1 99 ? -16.911 10.257 32.715 1.00 95.75 99 LEU A C 1
ATOM 749 O O . LEU A 1 99 ? -17.451 9.763 33.703 1.00 95.75 99 LEU A O 1
ATOM 753 N N . TYR A 1 100 ? -16.889 9.636 31.533 1.00 95.19 100 TYR A N 1
ATOM 754 C CA . TYR A 1 100 ? -17.497 8.326 31.312 1.00 95.19 100 TYR A CA 1
ATOM 755 C C . TYR A 1 100 ? -16.862 7.245 32.195 1.00 95.19 100 TYR A C 1
ATOM 757 O O . TYR A 1 100 ? -17.579 6.586 32.952 1.00 95.19 100 TYR A O 1
ATOM 765 N N . ILE A 1 101 ? -15.529 7.113 32.177 1.00 96.38 101 ILE A N 1
ATOM 766 C CA . ILE A 1 101 ? -14.814 6.168 33.050 1.00 96.38 101 ILE A CA 1
ATOM 767 C C . ILE A 1 101 ? -15.128 6.469 34.522 1.00 96.38 101 ILE A C 1
ATOM 769 O O . ILE A 1 101 ? -15.526 5.574 35.263 1.00 96.38 101 ILE A O 1
ATOM 773 N N . GLY A 1 102 ? -15.022 7.733 34.933 1.00 97.31 102 GLY A N 1
ATOM 774 C CA . GLY A 1 102 ? -15.335 8.193 36.283 1.00 97.31 102 GLY A CA 1
ATOM 775 C C . GLY A 1 102 ? -16.742 7.814 36.744 1.00 97.31 102 GLY A C 1
ATOM 776 O O . GLY A 1 102 ? -16.920 7.328 37.859 1.00 97.31 102 GLY A O 1
ATOM 777 N N . SER A 1 103 ? -17.740 7.960 35.870 1.00 97.19 103 SER A N 1
ATOM 778 C CA . SER A 1 103 ? -19.130 7.596 36.164 1.00 97.19 103 SER A CA 1
ATOM 779 C C . SER A 1 103 ? -19.308 6.097 36.428 1.00 97.19 103 SER A C 1
ATOM 781 O O . SER A 1 103 ? -19.986 5.720 37.387 1.00 97.19 103 SER A O 1
ATOM 783 N N . LEU A 1 104 ? -18.638 5.242 35.647 1.00 97.25 104 LEU A N 1
ATOM 784 C CA . LEU A 1 104 ? -18.647 3.794 35.850 1.00 97.25 104 LEU A CA 1
ATOM 785 C C . LEU A 1 104 ? -17.965 3.427 37.171 1.00 97.25 104 LEU A C 1
ATOM 787 O O . LEU A 1 104 ? -18.511 2.646 37.950 1.00 97.25 104 LEU A O 1
ATOM 791 N N . LEU A 1 105 ? -16.831 4.058 37.482 1.00 97.50 105 LEU A N 1
ATOM 792 C CA . LEU A 1 105 ? -16.110 3.837 38.737 1.00 97.50 105 LEU A CA 1
ATOM 793 C C . LEU A 1 105 ? -16.927 4.237 39.964 1.00 97.50 105 LEU A C 1
ATOM 795 O O . LEU A 1 105 ? -16.972 3.482 40.934 1.00 97.50 105 LEU A O 1
ATOM 799 N N . MET A 1 106 ? -17.623 5.376 39.914 1.00 96.94 106 MET A N 1
ATOM 800 C CA . MET A 1 106 ? -18.535 5.797 40.983 1.00 96.94 106 MET A CA 1
ATOM 801 C C . MET A 1 106 ? -19.676 4.796 41.206 1.00 96.94 106 MET A C 1
ATOM 803 O O . MET A 1 106 ? -20.147 4.649 42.332 1.00 96.94 106 MET A O 1
ATOM 807 N N . SER A 1 107 ? -20.107 4.092 40.155 1.00 96.56 107 SER A N 1
ATOM 808 C CA . SER A 1 107 ? -21.107 3.020 40.250 1.00 96.56 107 SER A CA 1
ATOM 809 C C . SER A 1 107 ? -20.532 1.658 40.671 1.00 96.56 107 SER A C 1
ATOM 811 O O . SER A 1 107 ? -21.290 0.712 40.874 1.00 96.56 107 SER A O 1
ATOM 813 N N . GLY A 1 108 ? -19.207 1.552 40.831 1.00 96.50 108 GLY A N 1
ATOM 814 C CA . GLY A 1 108 ? -18.509 0.301 41.136 1.00 96.50 108 GLY A CA 1
ATOM 815 C C . GLY A 1 108 ? -18.343 -0.639 39.936 1.00 96.50 108 GLY A C 1
ATOM 816 O O . GLY A 1 108 ? -17.941 -1.787 40.120 1.00 96.50 108 GLY A O 1
ATOM 817 N N . ASP A 1 109 ? -18.624 -0.174 38.717 1.00 97.50 109 ASP A N 1
ATOM 818 C CA . ASP A 1 109 ? -18.597 -0.976 37.491 1.00 97.50 109 ASP A CA 1
ATOM 819 C C . ASP A 1 109 ? -17.225 -0.933 36.788 1.00 97.50 109 ASP A C 1
ATOM 821 O O . ASP A 1 109 ? -17.076 -0.541 35.629 1.00 97.50 109 ASP A O 1
ATOM 825 N N . ASP A 1 110 ? -16.184 -1.345 37.519 1.00 97.06 110 ASP A N 1
ATOM 826 C CA . ASP A 1 110 ? -14.819 -1.469 36.981 1.00 97.06 110 ASP A CA 1
ATOM 827 C C . ASP A 1 110 ? -14.749 -2.488 35.830 1.00 97.06 110 ASP A C 1
ATOM 829 O O . ASP A 1 110 ? -13.929 -2.357 34.923 1.00 97.06 110 ASP A O 1
ATOM 833 N N . ALA A 1 111 ? -15.627 -3.496 35.846 1.00 97.12 111 ALA A N 1
ATOM 834 C CA . ALA A 1 111 ? -15.692 -4.525 34.815 1.00 97.12 111 ALA A CA 1
ATOM 835 C C . ALA A 1 111 ? -16.088 -3.934 33.455 1.00 97.12 111 ALA A C 1
ATOM 837 O O . ALA A 1 111 ? -15.444 -4.245 32.448 1.00 97.12 111 ALA A O 1
ATOM 838 N N . THR A 1 112 ? -17.083 -3.042 33.421 1.00 95.75 112 THR A N 1
ATOM 839 C CA . THR A 1 112 ? -17.436 -2.329 32.190 1.00 95.75 112 THR A CA 1
ATOM 840 C C . THR A 1 112 ? -16.281 -1.454 31.719 1.00 95.75 112 THR A C 1
ATOM 842 O O . THR A 1 112 ? -15.943 -1.535 30.542 1.00 95.75 112 THR A O 1
ATOM 845 N N . VAL A 1 113 ? -15.587 -0.716 32.602 1.00 96.38 113 VAL A N 1
ATOM 846 C CA . VAL A 1 113 ? -14.402 0.080 32.205 1.00 96.38 113 VAL A CA 1
ATOM 847 C C . VAL A 1 113 ? -13.347 -0.792 31.509 1.00 96.38 113 VAL A C 1
ATOM 849 O O . VAL A 1 113 ? -12.831 -0.435 30.449 1.00 96.38 113 VAL A O 1
ATOM 852 N N . GLN A 1 114 ? -13.050 -1.973 32.053 1.00 97.06 114 GLN A N 1
ATOM 853 C CA . GLN A 1 114 ? -12.097 -2.892 31.427 1.00 97.06 114 GLN A CA 1
ATOM 854 C C . GLN A 1 114 ? -12.590 -3.410 30.073 1.00 97.06 114 GLN A C 1
ATOM 856 O O . GLN A 1 114 ? -11.812 -3.439 29.120 1.00 97.06 114 GLN A O 1
ATOM 861 N N . LYS A 1 115 ? -13.870 -3.791 29.966 1.00 96.44 115 LYS A N 1
ATOM 862 C CA . LYS A 1 115 ? -14.463 -4.289 28.715 1.00 96.44 115 LYS A CA 1
ATOM 863 C C . LYS A 1 115 ? -14.361 -3.243 27.603 1.00 96.44 115 LYS A C 1
ATOM 865 O O . LYS A 1 115 ? -13.935 -3.571 26.496 1.00 96.44 115 LYS A O 1
ATOM 870 N N . VAL A 1 116 ? -14.692 -1.985 27.899 1.00 94.69 116 VAL A N 1
ATOM 871 C CA . VAL A 1 116 ? -14.667 -0.907 26.897 1.00 94.69 116 VAL A CA 1
ATOM 872 C C . VAL A 1 116 ? -13.247 -0.562 26.453 1.00 94.69 116 VAL A C 1
ATOM 874 O O . VAL A 1 116 ? -13.007 -0.339 25.268 1.00 94.69 116 VAL A O 1
ATOM 877 N N . LEU A 1 117 ? -12.276 -0.601 27.370 1.00 95.75 117 LEU A N 1
ATOM 878 C CA . LEU A 1 117 ? -10.867 -0.386 27.034 1.00 95.75 117 LEU A CA 1
ATOM 879 C C . LEU A 1 117 ? -10.285 -1.537 26.214 1.00 95.75 117 LEU A C 1
ATOM 881 O O . LEU A 1 117 ? -9.564 -1.293 25.248 1.00 95.75 117 LEU A O 1
ATOM 885 N N . GLN A 1 118 ? -10.628 -2.785 26.545 1.00 96.69 118 GLN A N 1
ATOM 886 C CA . GLN A 1 118 ? -10.244 -3.948 25.741 1.00 96.69 118 GLN A CA 1
ATOM 887 C C . GLN A 1 118 ? -10.814 -3.856 24.323 1.00 96.69 118 GLN A C 1
ATOM 889 O O . GLN A 1 118 ? -10.096 -4.110 23.356 1.00 96.69 118 GLN A O 1
ATOM 894 N N . GLN A 1 119 ? -12.075 -3.439 24.184 1.00 94.88 119 GLN A N 1
ATOM 895 C CA . GLN A 1 119 ? -12.695 -3.233 22.878 1.00 94.88 119 GLN A CA 1
ATOM 896 C C . GLN A 1 119 ? -11.993 -2.126 22.082 1.00 94.88 119 GLN A C 1
ATOM 898 O O . GLN A 1 119 ? -11.652 -2.340 20.921 1.00 94.88 119 GLN A O 1
ATOM 903 N N . ALA A 1 120 ? -11.715 -0.972 22.691 1.00 94.81 120 ALA A N 1
ATOM 904 C CA . ALA A 1 120 ? -11.001 0.112 22.018 1.00 94.81 120 ALA A CA 1
ATOM 905 C C . ALA A 1 120 ? -9.569 -0.295 21.614 1.00 94.81 120 ALA A C 1
ATOM 907 O O . ALA A 1 120 ? -9.097 0.057 20.534 1.00 94.81 120 ALA A O 1
ATOM 908 N N . GLN A 1 121 ? -8.896 -1.109 22.431 1.00 96.12 121 GLN A N 1
ATOM 909 C CA . GLN A 1 121 ? -7.579 -1.656 22.107 1.00 96.12 121 GLN A CA 1
ATOM 910 C C . GLN A 1 121 ? -7.629 -2.637 20.925 1.00 96.12 121 GLN A C 1
ATOM 912 O O . GLN A 1 121 ? -6.712 -2.639 20.103 1.00 96.12 121 GLN A O 1
ATOM 917 N N . LEU A 1 122 ? -8.687 -3.446 20.816 1.00 96.12 122 LEU A N 1
ATOM 918 C CA . LEU A 1 122 ? -8.904 -4.326 19.668 1.00 96.12 122 LEU A CA 1
ATOM 919 C C . LEU A 1 122 ? -9.142 -3.518 18.386 1.00 96.12 122 LEU A C 1
ATOM 921 O O . LEU A 1 122 ? -8.506 -3.794 17.373 1.00 96.12 122 LEU A O 1
ATOM 925 N N . LEU A 1 123 ? -9.999 -2.495 18.438 1.00 95.81 123 LEU A N 1
ATOM 926 C CA . LEU A 1 123 ? -10.258 -1.616 17.291 1.00 95.81 123 LEU A CA 1
ATOM 927 C C . LEU A 1 123 ? -8.973 -0.924 16.818 1.00 95.81 123 LEU A C 1
ATOM 929 O O . LEU A 1 123 ? -8.720 -0.838 15.618 1.00 95.81 123 LEU A O 1
ATOM 933 N N . LYS A 1 124 ? -8.111 -0.521 17.759 1.00 95.69 124 LYS A N 1
ATOM 934 C CA . LYS A 1 124 ? -6.784 0.009 17.444 1.00 95.69 124 LYS A CA 1
ATOM 935 C C . LYS A 1 124 ? -5.903 -0.981 16.696 1.00 95.69 124 LYS A C 1
ATOM 937 O O . LYS A 1 124 ? -5.300 -0.617 15.694 1.00 95.69 124 LYS A O 1
ATOM 942 N N . GLN A 1 125 ? -5.835 -2.223 17.165 1.00 97.00 125 GLN A N 1
ATOM 943 C CA . GLN A 1 125 ? -5.053 -3.260 16.491 1.00 97.00 125 GLN A CA 1
ATOM 944 C C . GLN A 1 125 ? -5.597 -3.559 15.089 1.00 97.00 125 GLN A C 1
ATOM 946 O O . GLN A 1 125 ? -4.812 -3.791 14.175 1.00 97.00 125 GLN A O 1
ATOM 951 N N . GLN A 1 126 ? -6.918 -3.510 14.898 1.00 97.25 126 GLN A N 1
ATOM 952 C CA . GLN A 1 126 ? -7.547 -3.686 13.588 1.00 97.25 126 GLN A CA 1
ATOM 953 C C . GLN A 1 126 ? -7.201 -2.537 12.629 1.00 97.25 126 GLN A C 1
ATOM 955 O O . GLN A 1 126 ? -6.814 -2.801 11.491 1.00 97.25 126 GLN A O 1
ATOM 960 N N . ASP A 1 127 ? -7.285 -1.278 13.069 1.00 95.56 127 ASP A N 1
ATOM 961 C CA . ASP A 1 127 ? -6.894 -0.132 12.233 1.00 95.56 127 ASP A CA 1
ATOM 962 C C . ASP A 1 127 ? -5.394 -0.183 11.892 1.00 95.56 127 ASP A C 1
ATOM 964 O O . ASP A 1 127 ? -5.019 -0.052 10.728 1.00 95.56 127 ASP A O 1
ATOM 968 N N . GLU A 1 128 ? -4.529 -0.486 12.866 1.00 96.06 128 GLU A N 1
ATOM 969 C CA . GLU A 1 128 ? -3.092 -0.687 12.628 1.00 96.06 128 GLU A CA 1
ATOM 970 C C . GLU A 1 128 ? -2.821 -1.842 11.650 1.00 96.06 128 GLU A C 1
ATOM 972 O O . GLU A 1 128 ? -1.956 -1.718 10.781 1.00 96.06 128 GLU A O 1
ATOM 977 N N . ALA A 1 129 ? -3.550 -2.957 11.750 1.00 96.88 129 ALA A N 1
ATOM 978 C CA . ALA A 1 129 ? -3.413 -4.079 10.824 1.00 96.88 129 ALA A CA 1
ATOM 979 C C . ALA A 1 129 ? -3.784 -3.676 9.392 1.00 96.88 129 ALA A C 1
ATOM 981 O O . ALA A 1 129 ? -3.064 -4.034 8.464 1.00 96.88 129 ALA A O 1
ATOM 982 N N . PHE A 1 130 ? -4.853 -2.895 9.213 1.00 95.94 130 PHE A N 1
ATOM 983 C CA . PHE A 1 130 ? -5.232 -2.351 7.910 1.00 95.94 130 PHE A CA 1
ATOM 984 C C . PHE A 1 130 ? -4.131 -1.449 7.331 1.00 95.94 130 PHE A C 1
ATOM 986 O O . PHE A 1 130 ? -3.686 -1.679 6.206 1.00 95.94 130 PHE A O 1
ATOM 993 N N . TRP A 1 131 ? -3.638 -0.472 8.100 1.00 93.88 131 TRP A N 1
ATOM 994 C CA . TRP A 1 131 ? -2.628 0.484 7.622 1.00 93.88 131 TRP A CA 1
ATOM 995 C C . TRP A 1 131 ? -1.262 -0.138 7.326 1.00 93.88 131 TRP A C 1
ATOM 997 O O . TRP A 1 131 ? -0.518 0.386 6.502 1.00 93.88 131 TRP A O 1
ATOM 1007 N N . ASN A 1 132 ? -0.932 -1.254 7.976 1.00 94.44 132 ASN A N 1
ATOM 1008 C CA . ASN A 1 132 ? 0.292 -2.011 7.712 1.00 94.44 132 ASN A CA 1
ATOM 1009 C C . ASN A 1 132 ? 0.117 -3.083 6.619 1.00 94.44 132 ASN A C 1
ATOM 1011 O O . ASN A 1 132 ? 1.030 -3.879 6.389 1.00 94.44 132 ASN A O 1
ATOM 1015 N N . SER A 1 133 ? -1.050 -3.147 5.973 1.00 93.38 133 SER A N 1
ATOM 1016 C CA . SER A 1 133 ? -1.360 -4.147 4.950 1.00 93.38 133 SER A CA 1
ATOM 1017 C C . SER A 1 133 ? -1.087 -3.656 3.525 1.00 93.38 133 SER A C 1
ATOM 1019 O O . SER A 1 133 ? -0.632 -2.539 3.293 1.00 93.38 133 SER A O 1
ATOM 1021 N N . LYS A 1 134 ? -1.375 -4.525 2.548 1.00 88.69 134 LYS A N 1
ATOM 1022 C CA . LYS A 1 134 ? -1.348 -4.206 1.112 1.00 88.69 134 LYS A CA 1
ATOM 1023 C C . LYS A 1 134 ? -2.637 -3.548 0.597 1.00 88.69 134 LYS A C 1
ATOM 1025 O O . LYS A 1 134 ? -2.647 -3.130 -0.558 1.00 88.69 134 LYS A O 1
ATOM 1030 N N . TYR A 1 135 ? -3.695 -3.512 1.409 1.00 90.06 135 TYR A N 1
ATOM 1031 C CA . TYR A 1 135 ? -5.005 -2.993 1.017 1.00 90.06 135 TYR A CA 1
ATOM 1032 C C . TYR A 1 135 ? -5.074 -1.476 1.169 1.00 90.06 135 TYR A C 1
ATOM 1034 O O . TYR A 1 135 ? -4.449 -0.896 2.059 1.00 90.06 135 TYR A O 1
ATOM 1042 N N . THR A 1 136 ? -5.835 -0.832 0.291 1.00 92.12 136 THR A N 1
ATOM 1043 C CA . THR A 1 136 ? -5.985 0.624 0.239 1.00 92.12 136 THR A CA 1
ATOM 1044 C C . THR A 1 136 ? -7.337 1.077 0.784 1.00 92.12 136 THR A C 1
ATOM 1046 O O . THR A 1 136 ? -8.211 0.280 1.129 1.00 92.12 136 THR A O 1
ATOM 1049 N N . ILE A 1 137 ? -7.511 2.396 0.887 1.00 90.88 137 ILE A N 1
ATOM 1050 C CA . ILE A 1 137 ? -8.806 2.997 1.220 1.00 90.88 137 ILE A CA 1
ATOM 1051 C C . ILE A 1 137 ? -9.851 2.648 0.153 1.00 90.88 137 ILE A C 1
ATOM 1053 O O . ILE A 1 137 ? -10.975 2.327 0.523 1.00 90.88 137 ILE A O 1
ATOM 1057 N N . ASP A 1 138 ? -9.468 2.626 -1.123 1.00 86.19 138 ASP A N 1
ATOM 1058 C CA . ASP A 1 138 ? -10.364 2.281 -2.233 1.00 86.19 138 ASP A CA 1
ATOM 1059 C C . ASP A 1 138 ? -10.875 0.834 -2.109 1.00 86.19 138 ASP A C 1
ATOM 1061 O O . ASP A 1 138 ? -12.063 0.574 -2.296 1.00 86.19 138 ASP A O 1
ATOM 1065 N N . ASP A 1 139 ? -10.009 -0.104 -1.691 1.00 90.25 139 ASP A N 1
ATOM 1066 C CA . ASP A 1 139 ? -10.420 -1.482 -1.385 1.00 90.25 139 ASP A CA 1
ATOM 1067 C C . ASP A 1 139 ? -11.466 -1.506 -0.256 1.00 90.25 139 ASP A C 1
ATOM 1069 O O . ASP A 1 139 ? -12.456 -2.237 -0.318 1.00 90.25 139 ASP A O 1
ATOM 1073 N N . ALA A 1 140 ? -11.258 -0.700 0.791 1.00 95.44 140 ALA A N 1
ATOM 1074 C CA . ALA A 1 140 ? -12.190 -0.600 1.909 1.00 95.44 140 ALA A CA 1
ATOM 1075 C C . ALA A 1 140 ? -13.515 0.068 1.522 1.00 95.44 140 ALA A C 1
ATOM 1077 O O . ALA A 1 140 ? -14.552 -0.333 2.042 1.00 95.44 140 ALA A O 1
ATOM 1078 N N . GLU A 1 141 ? -13.507 1.045 0.617 1.00 90.75 141 GLU A N 1
ATOM 1079 C CA . GLU A 1 141 ? -14.713 1.695 0.100 1.00 90.75 141 GLU A CA 1
ATOM 1080 C C . GLU A 1 141 ? -15.554 0.714 -0.725 1.00 90.75 141 GLU A C 1
ATOM 1082 O O . GLU A 1 141 ? -16.739 0.524 -0.442 1.00 90.75 141 GLU A O 1
ATOM 1087 N N . LEU A 1 142 ? -14.916 -0.016 -1.644 1.00 87.69 142 LEU A N 1
ATOM 1088 C CA . LEU A 1 142 ? -15.559 -1.071 -2.429 1.00 87.69 142 LEU A CA 1
ATOM 1089 C C . LEU A 1 142 ? -16.140 -2.182 -1.532 1.00 87.69 142 LEU A C 1
ATOM 1091 O O . LEU A 1 142 ? -17.251 -2.686 -1.739 1.00 87.69 142 LEU A O 1
ATOM 1095 N N . LEU A 1 143 ? -15.400 -2.568 -0.490 1.00 93.81 143 LEU A N 1
ATOM 1096 C CA . LEU A 1 143 ? -15.863 -3.557 0.481 1.00 93.81 143 LEU A CA 1
ATOM 1097 C C . LEU A 1 143 ? -16.952 -3.029 1.416 1.00 93.81 143 LEU A C 1
ATOM 1099 O O . LEU A 1 143 ? -17.761 -3.822 1.901 1.00 93.81 143 LEU A O 1
ATOM 1103 N N . ALA A 1 144 ? -17.003 -1.721 1.676 1.00 94.44 144 ALA A N 1
ATOM 1104 C CA . ALA A 1 144 ? -18.049 -1.131 2.499 1.00 94.44 144 ALA A CA 1
ATOM 1105 C C . ALA A 1 144 ? -19.419 -1.324 1.849 1.00 94.44 144 ALA A C 1
ATOM 1107 O O . ALA A 1 144 ? -20.335 -1.828 2.500 1.00 94.44 144 ALA A O 1
ATOM 1108 N N . GLU A 1 145 ? -19.524 -1.019 0.557 1.00 89.19 145 GLU A N 1
ATOM 1109 C CA . GLU A 1 145 ? -20.748 -1.220 -0.213 1.00 89.19 145 GLU A CA 1
ATOM 1110 C C . GLU A 1 145 ? -21.131 -2.706 -0.280 1.00 89.19 145 GLU A C 1
ATOM 1112 O O . GLU A 1 145 ? -22.230 -3.085 0.133 1.00 89.19 145 GLU A O 1
ATOM 1117 N N . SER A 1 146 ? -20.203 -3.576 -0.691 1.00 90.88 146 SER A N 1
ATOM 1118 C CA . SER A 1 146 ? -20.501 -5.009 -0.872 1.00 90.88 146 SER A CA 1
ATOM 1119 C C . SER A 1 146 ? -20.842 -5.756 0.422 1.00 90.88 146 SER A C 1
ATOM 1121 O O . SER A 1 146 ? -21.642 -6.692 0.413 1.00 90.88 146 SER A O 1
ATOM 1123 N N . TRP A 1 147 ? -20.271 -5.360 1.562 1.00 95.31 147 TRP A N 1
ATOM 1124 C CA . TRP A 1 147 ? -20.607 -5.937 2.866 1.00 95.31 147 TRP A CA 1
ATOM 1125 C C . TRP A 1 147 ? -21.797 -5.262 3.554 1.00 95.31 147 TRP A C 1
ATOM 1127 O O . TRP A 1 147 ? -22.123 -5.655 4.679 1.00 95.31 147 TRP A O 1
ATOM 1137 N N . GLY A 1 148 ? -22.413 -4.250 2.935 1.00 92.69 148 GLY A N 1
ATOM 1138 C CA . GLY A 1 148 ? -23.474 -3.454 3.551 1.00 92.69 148 GLY A CA 1
ATOM 1139 C C . GLY A 1 148 ? -23.012 -2.752 4.830 1.00 92.69 148 GLY A C 1
ATOM 1140 O O . GLY A 1 148 ? -23.764 -2.665 5.803 1.00 92.69 148 GLY A O 1
ATOM 1141 N N . LYS A 1 149 ? -21.745 -2.322 4.881 1.00 93.69 149 LYS A N 1
ATOM 1142 C CA . LYS A 1 149 ? -21.208 -1.551 6.002 1.00 93.69 149 LYS A CA 1
ATOM 1143 C C . LYS A 1 149 ? -21.611 -0.086 5.859 1.00 93.69 149 LYS A C 1
ATOM 1145 O O . LYS A 1 149 ? -21.471 0.476 4.778 1.00 93.69 149 LYS A O 1
ATOM 1150 N N . PRO A 1 150 ? -22.095 0.548 6.940 1.00 88.88 150 PRO A N 1
ATOM 1151 C CA . PRO A 1 150 ? -22.629 1.901 6.849 1.00 88.88 150 PRO A CA 1
ATOM 1152 C C . PRO A 1 150 ? -21.529 2.948 6.652 1.00 88.88 150 PRO A C 1
ATOM 1154 O O . PRO A 1 150 ? -21.823 4.054 6.208 1.00 88.88 150 PRO A O 1
ATOM 1157 N N . THR A 1 151 ? -20.277 2.623 6.988 1.00 92.31 151 THR A N 1
ATOM 1158 C CA . THR A 1 151 ? -19.146 3.539 6.849 1.00 92.31 151 THR A CA 1
ATOM 1159 C C . THR A 1 151 ? -17.903 2.840 6.299 1.00 92.31 151 THR A C 1
ATOM 1161 O O . THR A 1 151 ? -17.671 1.652 6.541 1.00 92.31 151 THR A O 1
ATOM 1164 N N . LEU A 1 152 ? -17.052 3.619 5.624 1.00 93.88 152 LEU A N 1
ATOM 1165 C CA . LEU A 1 152 ? -15.691 3.226 5.244 1.00 93.88 152 LEU A CA 1
ATOM 1166 C C . LEU A 1 152 ? -14.893 2.704 6.451 1.00 93.88 152 LEU A C 1
ATOM 1168 O O . LEU A 1 152 ? -14.149 1.732 6.348 1.00 93.88 152 LEU A O 1
ATOM 1172 N N . TRP A 1 153 ? -15.067 3.337 7.612 1.00 93.75 153 TRP A N 1
ATOM 1173 C CA . TRP A 1 153 ? -14.398 2.949 8.850 1.00 93.75 153 TRP A CA 1
ATOM 1174 C C . TRP A 1 153 ? -14.746 1.516 9.278 1.00 93.75 153 TRP A C 1
ATOM 1176 O O . TRP A 1 153 ? -13.852 0.734 9.602 1.00 93.75 153 TRP A O 1
ATOM 1186 N N . ASP A 1 154 ? -16.018 1.123 9.196 1.00 94.94 154 ASP A N 1
ATOM 1187 C CA . ASP A 1 154 ? -16.450 -0.237 9.540 1.00 94.94 154 ASP A CA 1
ATOM 1188 C C . ASP A 1 154 ? -15.877 -1.297 8.591 1.00 94.94 154 ASP A C 1
ATOM 1190 O O . ASP A 1 154 ? -15.571 -2.419 9.009 1.00 94.94 154 ASP A O 1
ATOM 1194 N N . ALA A 1 155 ? -15.735 -0.958 7.307 1.00 97.19 155 ALA A N 1
ATOM 1195 C CA . ALA A 1 155 ? -15.104 -1.833 6.327 1.00 97.19 155 ALA A CA 1
ATOM 1196 C C . ALA A 1 155 ? -13.606 -1.988 6.606 1.00 97.19 155 ALA A C 1
ATOM 1198 O O . ALA A 1 155 ? -13.121 -3.119 6.676 1.00 97.19 155 ALA A O 1
ATOM 1199 N N . LYS A 1 156 ? -12.899 -0.882 6.877 1.00 97.50 156 LYS A N 1
ATOM 1200 C CA . LYS A 1 156 ? -11.489 -0.900 7.293 1.00 97.50 156 LYS A CA 1
ATOM 1201 C C . LYS A 1 156 ? -11.257 -1.793 8.511 1.00 97.50 156 LYS A C 1
ATOM 1203 O O . LYS A 1 156 ? -10.384 -2.656 8.479 1.00 97.50 156 LYS A O 1
ATOM 1208 N N . LEU A 1 157 ? -12.053 -1.627 9.569 1.00 96.81 157 LEU A N 1
ATOM 1209 C CA . LEU A 1 157 ? -11.932 -2.440 10.783 1.00 96.81 157 LEU A CA 1
ATOM 1210 C C . LEU A 1 157 ? -12.197 -3.923 10.508 1.00 96.81 157 LEU A C 1
ATOM 1212 O O . LEU A 1 157 ? -11.506 -4.788 11.047 1.00 96.81 157 LEU A O 1
ATOM 1216 N N . LYS A 1 158 ? -13.161 -4.239 9.633 1.00 97.69 158 LYS A N 1
ATOM 1217 C CA . LYS A 1 158 ? -13.423 -5.622 9.219 1.00 97.69 158 LYS A CA 1
ATOM 1218 C C . LYS A 1 158 ? -12.248 -6.217 8.433 1.00 97.69 158 LYS A C 1
ATOM 1220 O O . LYS A 1 158 ? -11.884 -7.358 8.708 1.00 97.69 158 LYS A O 1
ATOM 1225 N N . ILE A 1 159 ? -11.623 -5.460 7.527 1.00 97.31 159 ILE A N 1
ATOM 1226 C CA . ILE A 1 159 ? -10.387 -5.873 6.836 1.00 97.31 159 ILE A CA 1
ATOM 1227 C C . ILE A 1 159 ? -9.275 -6.125 7.859 1.00 97.31 159 ILE A C 1
ATOM 1229 O O . ILE A 1 159 ? -8.691 -7.205 7.872 1.00 97.31 159 ILE A O 1
ATOM 1233 N N . GLY A 1 160 ? -9.039 -5.175 8.767 1.00 97.56 160 GLY A N 1
ATOM 1234 C CA . GLY A 1 160 ? -8.069 -5.305 9.855 1.00 97.56 160 GLY A CA 1
ATOM 1235 C C . GLY A 1 160 ? -8.286 -6.556 10.706 1.00 97.56 160 GLY A C 1
ATOM 1236 O O . GLY A 1 160 ? -7.349 -7.299 10.986 1.00 97.56 160 GLY A O 1
ATOM 1237 N N . SER A 1 161 ? -9.540 -6.850 11.051 1.00 97.94 161 SER A N 1
ATOM 1238 C CA . SER A 1 161 ? -9.903 -8.062 11.787 1.00 97.94 161 SER A CA 1
ATOM 1239 C C . SER A 1 161 ? -9.588 -9.343 11.011 1.00 97.94 161 SER A C 1
ATOM 1241 O O . SER A 1 161 ? -9.079 -10.295 11.602 1.00 97.94 161 SER A O 1
ATOM 1243 N N . LEU A 1 162 ? -9.891 -9.386 9.709 1.00 97.56 162 LEU A N 1
ATOM 1244 C CA . LEU A 1 162 ? -9.601 -10.545 8.858 1.00 97.56 162 LEU A CA 1
ATOM 1245 C C . LEU A 1 162 ? -8.087 -10.762 8.728 1.00 97.56 162 LEU A C 1
ATOM 1247 O O . LEU A 1 162 ? -7.613 -11.884 8.908 1.00 97.56 162 LEU A O 1
ATOM 1251 N N . LEU A 1 163 ? -7.320 -9.684 8.550 1.00 97.44 163 LEU A N 1
ATOM 1252 C CA . LEU A 1 163 ? -5.856 -9.712 8.530 1.00 97.44 163 LEU A CA 1
ATOM 1253 C C . LEU A 1 163 ? -5.262 -10.260 9.831 1.00 97.44 163 LEU A C 1
ATOM 1255 O O . LEU A 1 163 ? -4.414 -11.148 9.788 1.00 97.44 163 LEU A O 1
ATOM 1259 N N . MET A 1 164 ? -5.733 -9.786 10.989 1.00 97.44 164 MET A N 1
ATOM 1260 C CA . MET A 1 164 ? -5.290 -10.285 12.298 1.00 97.44 164 MET A CA 1
ATOM 1261 C C . MET A 1 164 ? -5.583 -11.780 12.489 1.00 97.44 164 MET A C 1
ATOM 1263 O O . MET A 1 164 ? -4.853 -12.460 13.207 1.00 97.44 164 MET A O 1
ATOM 1267 N N . SER A 1 165 ? -6.632 -12.298 11.843 1.00 97.50 165 SER A N 1
ATOM 1268 C CA . SER A 1 165 ? -6.968 -13.728 11.846 1.00 97.50 165 SER A CA 1
ATOM 1269 C C . SER A 1 165 ? -6.238 -14.553 10.776 1.00 97.50 165 SER A C 1
ATOM 1271 O O . SER A 1 165 ? -6.374 -15.774 10.757 1.00 97.50 165 SER A O 1
ATOM 1273 N N . GLY A 1 166 ? -5.456 -13.911 9.900 1.00 95.62 166 GLY A N 1
ATOM 1274 C CA . GLY A 1 166 ? -4.762 -14.559 8.786 1.00 95.62 166 GLY A CA 1
ATOM 1275 C C . GLY A 1 166 ? -5.658 -14.906 7.590 1.00 95.62 166 GLY A C 1
ATOM 1276 O O . GLY A 1 166 ? -5.217 -15.629 6.699 1.00 95.62 166 GLY A O 1
ATOM 1277 N N . ASP A 1 167 ? -6.892 -14.398 7.541 1.00 96.94 167 ASP A N 1
ATOM 1278 C CA . ASP A 1 167 ? -7.871 -14.689 6.487 1.00 96.94 167 ASP A CA 1
ATOM 1279 C C . ASP A 1 167 ? -7.800 -13.668 5.336 1.00 96.94 167 ASP A C 1
ATOM 1281 O O . ASP A 1 167 ? -8.774 -13.008 4.965 1.00 96.94 167 ASP A O 1
ATOM 1285 N N . ASP A 1 168 ? -6.598 -13.516 4.773 1.00 93.25 168 ASP A N 1
ATOM 1286 C CA . ASP A 1 168 ? -6.345 -12.650 3.612 1.00 93.25 168 ASP A CA 1
ATOM 1287 C C . ASP A 1 168 ? -7.180 -13.085 2.394 1.00 93.25 168 ASP A C 1
ATOM 1289 O O . ASP A 1 168 ? -7.681 -12.260 1.631 1.00 93.25 168 ASP A O 1
ATOM 1293 N N . ALA A 1 169 ? -7.400 -14.396 2.260 1.00 88.00 169 ALA A N 1
ATOM 1294 C CA . ALA A 1 169 ? -8.182 -14.986 1.181 1.00 88.00 169 ALA A CA 1
ATOM 1295 C C . ALA A 1 169 ? -9.655 -14.544 1.208 1.00 88.00 169 ALA A C 1
ATOM 1297 O O . ALA A 1 169 ? -10.235 -14.314 0.145 1.00 88.00 169 ALA A O 1
ATOM 1298 N N . ALA A 1 170 ? -10.270 -14.383 2.387 1.00 93.12 170 ALA A N 1
ATOM 1299 C CA . ALA A 1 170 ? -11.633 -13.863 2.482 1.00 93.12 170 ALA A CA 1
ATOM 1300 C C . ALA A 1 170 ? -11.745 -12.411 1.999 1.00 93.12 170 ALA A C 1
ATOM 1302 O O . ALA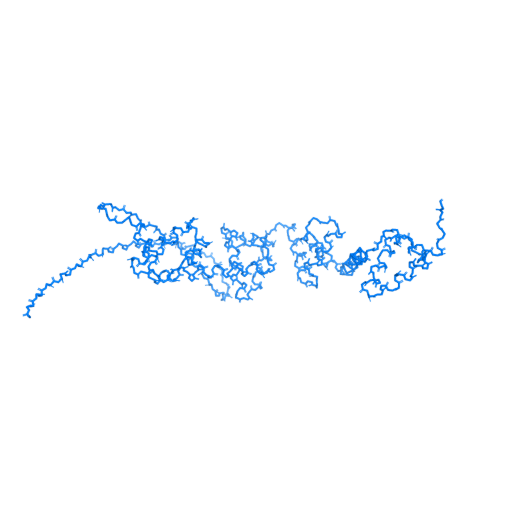 A 1 170 ? -12.741 -12.067 1.360 1.00 93.12 170 ALA A O 1
ATOM 1303 N N . ILE A 1 171 ? -10.733 -11.576 2.262 1.00 94.25 171 ILE A N 1
ATOM 1304 C CA . ILE A 1 171 ? -10.698 -10.186 1.782 1.00 94.25 171 ILE A CA 1
ATOM 1305 C C . ILE A 1 171 ? -10.608 -10.177 0.255 1.00 94.25 171 ILE A C 1
ATOM 1307 O O . ILE A 1 171 ? -11.437 -9.550 -0.402 1.00 94.25 171 ILE A O 1
ATOM 1311 N N . GLN A 1 172 ? -9.671 -10.940 -0.317 1.00 87.31 172 GLN A N 1
ATOM 1312 C CA . GLN A 1 172 ? -9.512 -11.050 -1.770 1.00 87.31 172 GLN A CA 1
ATOM 1313 C C . GLN A 1 172 ? -10.778 -11.571 -2.452 1.00 87.31 172 GLN A C 1
ATOM 1315 O O . GLN A 1 172 ? -11.226 -11.010 -3.449 1.00 87.31 172 GLN A O 1
ATOM 1320 N N . LYS A 1 173 ? -11.401 -12.612 -1.888 1.00 86.94 173 LYS A N 1
ATOM 1321 C CA . LYS A 1 173 ? -12.659 -13.157 -2.404 1.00 86.94 173 LYS A CA 1
ATOM 1322 C C . LYS A 1 173 ? -13.787 -12.126 -2.352 1.00 86.94 173 LYS A C 1
ATOM 1324 O O . LYS A 1 173 ? -14.567 -12.040 -3.295 1.00 86.94 173 LYS A O 1
ATOM 1329 N N . ALA A 1 174 ? -13.890 -11.362 -1.265 1.00 90.69 174 ALA A N 1
ATOM 1330 C CA . ALA A 1 174 ? -14.907 -10.328 -1.131 1.00 90.69 174 ALA A CA 1
ATOM 1331 C C . ALA A 1 174 ? -14.689 -9.181 -2.125 1.00 90.69 174 ALA A C 1
ATOM 1333 O O . ALA A 1 174 ? -15.651 -8.761 -2.758 1.00 90.69 174 ALA A O 1
ATOM 1334 N N . LEU A 1 175 ? -13.443 -8.739 -2.325 1.00 86.38 175 LEU A N 1
ATOM 1335 C CA . LEU A 1 175 ? -13.097 -7.752 -3.353 1.00 86.38 175 LEU A CA 1
ATOM 1336 C C . LEU A 1 175 ? -13.480 -8.265 -4.736 1.00 86.38 175 LEU A C 1
ATOM 1338 O O . LEU A 1 175 ? -14.103 -7.546 -5.513 1.00 86.38 175 LEU A O 1
ATOM 1342 N N . GLN A 1 176 ? -13.190 -9.541 -5.002 1.00 80.50 176 GLN A N 1
ATOM 1343 C CA . GLN A 1 176 ? -13.536 -10.152 -6.272 1.00 80.50 176 GLN A CA 1
ATOM 1344 C C . GLN A 1 176 ? -15.051 -10.197 -6.507 1.00 80.50 176 GLN A C 1
ATOM 1346 O O . GLN A 1 176 ? -15.530 -9.953 -7.611 1.00 80.50 176 GLN A O 1
ATOM 1351 N N . GLN A 1 177 ? -15.829 -10.505 -5.470 1.00 83.38 177 GLN A N 1
ATOM 1352 C CA . GLN A 1 177 ? -17.290 -10.501 -5.544 1.00 83.38 177 GLN A CA 1
ATOM 1353 C C . GLN A 1 177 ? -17.860 -9.089 -5.700 1.00 83.38 177 GLN A C 1
ATOM 1355 O O . GLN A 1 177 ? -18.759 -8.900 -6.516 1.00 83.38 177 GLN A O 1
ATOM 1360 N N . ALA A 1 178 ? -17.335 -8.121 -4.947 1.00 85.19 178 ALA A N 1
ATOM 1361 C CA . ALA A 1 178 ? -17.750 -6.724 -4.997 1.00 85.19 178 ALA A CA 1
ATOM 1362 C C . ALA A 1 178 ? -17.547 -6.136 -6.394 1.00 85.19 178 ALA A C 1
ATOM 1364 O O . ALA A 1 178 ? -18.456 -5.535 -6.959 1.00 85.19 178 ALA A O 1
ATOM 1365 N N . ALA A 1 179 ? -16.387 -6.384 -6.994 1.00 68.94 179 ALA A N 1
ATOM 1366 C CA . ALA A 1 179 ? -16.091 -5.868 -8.319 1.00 68.94 179 ALA A CA 1
ATOM 1367 C C . ALA A 1 179 ? -16.797 -6.653 -9.450 1.00 68.94 179 ALA A C 1
ATOM 1369 O O . ALA A 1 179 ? -17.180 -6.052 -10.449 1.00 68.94 179 ALA A O 1
ATOM 1370 N N . ASN A 1 180 ? -17.154 -7.931 -9.256 1.00 69.00 180 ASN A N 1
ATOM 1371 C CA . ASN A 1 180 ? -18.056 -8.644 -10.176 1.00 69.00 180 ASN A CA 1
ATOM 1372 C C . ASN A 1 180 ? -19.488 -8.080 -10.198 1.00 69.00 180 ASN A C 1
ATOM 1374 O O . ASN A 1 180 ? -20.192 -8.256 -11.193 1.00 69.00 180 ASN A O 1
ATOM 1378 N N . GLN A 1 181 ? -19.933 -7.455 -9.106 1.00 74.75 181 GLN A N 1
ATOM 1379 C CA . GLN A 1 181 ? -21.228 -6.766 -9.021 1.00 74.75 181 GLN A CA 1
ATOM 1380 C C . GLN A 1 181 ? -21.177 -5.348 -9.604 1.00 74.75 181 GLN A C 1
ATOM 1382 O O . GLN A 1 181 ? -22.222 -4.753 -9.871 1.00 74.75 181 GLN A O 1
ATOM 1387 N N . ALA A 1 182 ? -19.971 -4.828 -9.808 1.00 63.34 182 ALA A N 1
ATOM 1388 C CA . ALA A 1 182 ? -19.710 -3.528 -10.384 1.00 63.34 182 ALA A CA 1
ATOM 1389 C C . ALA A 1 182 ? -19.886 -3.581 -11.925 1.00 63.34 182 ALA A C 1
ATOM 1391 O O . ALA A 1 182 ? -19.907 -4.658 -12.526 1.00 63.34 182 ALA A O 1
ATOM 1392 N N . ASN A 1 183 ? -20.094 -2.430 -12.573 1.00 66.88 183 ASN A N 1
ATOM 1393 C CA . ASN A 1 183 ? -20.382 -2.293 -14.016 1.00 66.88 183 ASN A CA 1
ATOM 1394 C C . ASN A 1 183 ? -19.379 -3.120 -14.872 1.00 66.88 183 ASN A C 1
ATOM 1396 O O . ASN A 1 183 ? -18.230 -3.236 -14.457 1.00 66.88 183 ASN A O 1
ATOM 1400 N N . PRO A 1 184 ? -19.704 -3.662 -16.068 1.00 65.81 184 PRO A N 1
ATOM 1401 C CA . PRO A 1 184 ? -18.767 -4.490 -16.850 1.00 65.81 184 PRO A CA 1
ATOM 1402 C C . PRO A 1 184 ? -17.409 -3.827 -17.137 1.00 65.81 184 PRO A C 1
ATOM 1404 O O . PRO A 1 184 ? -16.399 -4.507 -17.262 1.00 65.81 184 PRO A O 1
ATOM 1407 N N . GLU A 1 185 ? -17.365 -2.495 -17.176 1.00 66.38 185 GLU A N 1
ATOM 1408 C CA . GLU A 1 185 ? -16.126 -1.713 -17.276 1.00 66.38 185 GLU A CA 1
ATOM 1409 C C . GLU A 1 185 ? -15.211 -1.881 -16.041 1.00 66.38 185 GLU A C 1
ATOM 1411 O O . GLU A 1 185 ? -13.993 -1.954 -16.171 1.00 66.38 185 GLU A O 1
ATOM 1416 N N . GLN A 1 186 ? -15.790 -2.048 -14.849 1.00 65.50 186 GLN A N 1
ATOM 1417 C CA . GLN A 1 186 ? -15.074 -2.322 -13.597 1.00 65.50 186 GLN A CA 1
ATOM 1418 C C . GLN A 1 186 ? -14.642 -3.794 -13.478 1.00 65.50 186 GLN A C 1
ATOM 1420 O O . GLN A 1 186 ? -13.636 -4.082 -12.828 1.00 65.50 186 GLN A O 1
ATOM 1425 N N . GLN A 1 187 ? -15.334 -4.726 -14.148 1.00 69.62 187 GLN A N 1
ATOM 1426 C CA . GLN A 1 187 ? -14.895 -6.127 -14.224 1.00 69.62 187 GLN A CA 1
ATOM 1427 C C . GLN A 1 187 ? -13.561 -6.260 -14.974 1.00 69.62 187 GLN A C 1
ATOM 1429 O O . GLN A 1 187 ? -12.684 -7.015 -14.546 1.00 69.62 187 GLN A O 1
ATOM 1434 N N . ASP A 1 188 ? -13.371 -5.495 -16.054 1.00 81.81 188 ASP A N 1
ATOM 1435 C CA . ASP A 1 188 ? -12.108 -5.470 -16.798 1.00 81.81 188 ASP A CA 1
ATOM 1436 C C . ASP A 1 188 ? -10.955 -4.933 -15.937 1.00 81.81 188 ASP A C 1
ATOM 1438 O O . ASP A 1 188 ? -9.864 -5.508 -15.935 1.00 81.81 188 ASP A O 1
ATOM 1442 N N . GLU A 1 189 ? -11.174 -3.854 -15.180 1.00 83.88 189 GLU A N 1
ATOM 1443 C CA . GLU A 1 189 ? -10.164 -3.306 -14.263 1.00 83.88 189 GLU A CA 1
ATOM 1444 C C . GLU A 1 189 ? -9.801 -4.289 -13.147 1.00 83.88 189 GLU A C 1
ATOM 1446 O O . GLU A 1 189 ? -8.633 -4.421 -12.779 1.00 83.88 189 GLU A O 1
ATOM 1451 N N . GLN A 1 190 ? -10.772 -5.039 -12.639 1.00 74.25 190 GLN A N 1
ATOM 1452 C CA . GLN A 1 190 ? -10.529 -6.030 -11.605 1.00 74.25 190 GLN A CA 1
ATOM 1453 C C . GLN A 1 190 ? -9.707 -7.215 -12.119 1.00 74.25 190 GLN A C 1
ATOM 1455 O O . GLN A 1 190 ? -8.736 -7.595 -11.468 1.00 74.25 190 GLN A O 1
ATOM 1460 N N . GLN A 1 191 ? -10.035 -7.777 -13.288 1.00 86.06 191 GLN A N 1
ATOM 1461 C CA . GLN A 1 191 ? -9.228 -8.852 -13.882 1.00 86.06 191 GLN A CA 1
ATOM 1462 C C . GLN A 1 191 ? -7.789 -8.384 -14.133 1.00 86.06 191 GLN A C 1
ATOM 1464 O O . GLN A 1 191 ? -6.837 -9.131 -13.900 1.00 86.06 191 GLN A O 1
ATOM 1469 N N . GLN A 1 192 ? -7.620 -7.122 -14.539 1.00 92.44 192 GLN A N 1
ATOM 1470 C CA . GLN A 1 192 ? -6.311 -6.488 -14.680 1.00 92.44 192 GLN A CA 1
ATOM 1471 C C . GLN A 1 192 ? -5.598 -6.379 -13.320 1.00 92.44 192 GLN A C 1
ATOM 1473 O O . GLN A 1 192 ? -4.442 -6.784 -13.192 1.00 92.44 192 GLN A O 1
ATOM 1478 N N . SER A 1 193 ? -6.282 -5.893 -12.285 1.00 87.50 193 SER A N 1
ATOM 1479 C CA . SER A 1 193 ? -5.749 -5.803 -10.922 1.00 87.50 193 SER A CA 1
ATOM 1480 C C . SER A 1 193 ? -5.330 -7.177 -10.384 1.00 87.50 193 SER A C 1
ATOM 1482 O O . SER A 1 193 ? -4.198 -7.349 -9.936 1.00 87.50 193 SER A O 1
ATOM 1484 N N . GLU A 1 194 ? -6.185 -8.194 -10.501 1.00 87.62 194 GLU A N 1
ATOM 1485 C CA . GLU A 1 194 ? -5.892 -9.571 -10.095 1.00 87.62 194 GLU A CA 1
ATOM 1486 C C . GLU A 1 194 ? -4.708 -10.158 -10.867 1.00 87.62 194 GLU A C 1
ATOM 1488 O O . GLU A 1 194 ? -3.826 -10.772 -10.266 1.00 87.62 194 GLU A O 1
ATOM 1493 N N . ALA A 1 195 ? -4.642 -9.947 -12.185 1.00 93.56 195 ALA A N 1
ATOM 1494 C CA . ALA A 1 195 ? -3.511 -10.384 -12.995 1.00 93.56 195 ALA A CA 1
ATOM 1495 C C . ALA A 1 195 ? -2.200 -9.745 -12.518 1.00 93.56 195 ALA A C 1
ATOM 1497 O O . ALA A 1 195 ? -1.186 -10.435 -12.430 1.00 93.56 195 ALA A O 1
ATOM 1498 N N . PHE A 1 196 ? -2.218 -8.458 -12.154 1.00 93.56 196 PHE A N 1
ATOM 1499 C CA . PHE A 1 196 ? -1.068 -7.782 -11.556 1.00 93.56 196 PHE A CA 1
ATOM 1500 C C . PHE A 1 196 ? -0.697 -8.379 -10.190 1.00 93.56 196 PHE A C 1
ATOM 1502 O O . PHE A 1 196 ? 0.464 -8.728 -9.977 1.00 93.56 196 PHE A O 1
ATOM 1509 N N . TRP A 1 197 ? -1.660 -8.546 -9.280 1.00 88.31 197 TRP A N 1
ATOM 1510 C CA . TRP A 1 197 ? -1.405 -9.060 -7.928 1.00 88.31 197 TRP A CA 1
ATOM 1511 C C . TRP A 1 197 ? -0.921 -10.511 -7.904 1.00 88.31 197 TRP A C 1
ATOM 1513 O O . TRP A 1 197 ? -0.131 -10.873 -7.037 1.00 88.31 197 TRP A O 1
ATOM 1523 N N . ASN A 1 198 ? -1.356 -11.323 -8.866 1.00 92.06 198 ASN A N 1
ATOM 1524 C CA . ASN A 1 198 ? -0.911 -12.707 -9.033 1.00 92.06 198 ASN A CA 1
ATOM 1525 C C . ASN A 1 198 ? 0.400 -12.827 -9.830 1.00 92.06 198 ASN A C 1
ATOM 1527 O O . ASN A 1 198 ? 0.876 -13.936 -10.084 1.00 92.06 198 ASN A O 1
ATOM 1531 N N . SER A 1 199 ? 0.980 -11.705 -10.258 1.00 95.00 199 SER A N 1
ATOM 1532 C CA . SER A 1 199 ? 2.222 -11.687 -11.025 1.00 95.00 199 SER A CA 1
ATOM 1533 C C . SER A 1 199 ? 3.466 -11.588 -10.139 1.00 95.00 199 SER A C 1
ATOM 1535 O O . SER A 1 199 ? 3.407 -11.475 -8.919 1.00 95.00 199 SER A O 1
ATOM 1537 N N . LYS A 1 200 ? 4.6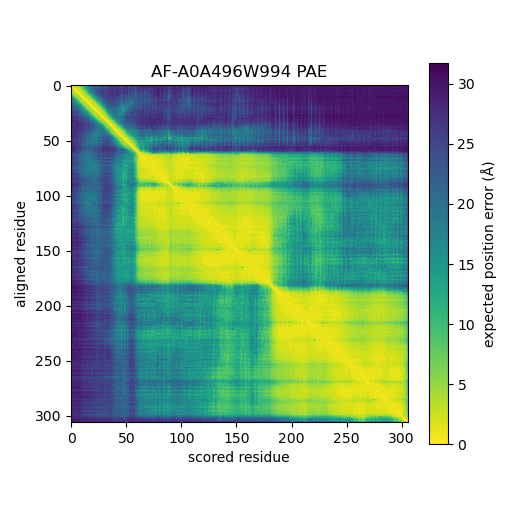33 -11.594 -10.790 1.00 96.44 200 LYS A N 1
ATOM 1538 C CA . LYS A 1 200 ? 5.935 -11.306 -10.170 1.00 96.44 200 LYS A CA 1
ATOM 1539 C C . LYS A 1 200 ? 6.223 -9.807 -9.994 1.00 96.44 200 LYS A C 1
ATOM 1541 O O . LYS A 1 200 ? 7.274 -9.469 -9.456 1.00 96.44 200 LYS A O 1
ATOM 1546 N N . TYR A 1 201 ? 5.363 -8.925 -10.504 1.00 96.00 201 TYR A N 1
ATOM 1547 C CA . TYR A 1 201 ? 5.574 -7.480 -10.463 1.00 96.00 201 TYR A CA 1
ATOM 1548 C C . TYR A 1 201 ? 5.108 -6.889 -9.138 1.00 96.00 201 TYR A C 1
ATOM 1550 O O . TYR A 1 201 ? 4.119 -7.312 -8.546 1.00 96.00 201 TYR A O 1
ATOM 1558 N N . THR A 1 202 ? 5.836 -5.882 -8.677 1.00 93.94 202 THR A N 1
ATOM 1559 C CA . THR A 1 202 ? 5.610 -5.219 -7.395 1.00 93.94 202 THR A CA 1
ATOM 1560 C C . THR A 1 202 ? 5.047 -3.813 -7.580 1.00 93.94 202 THR A C 1
ATOM 1562 O O . THR A 1 202 ? 5.052 -3.246 -8.674 1.00 93.94 202 THR A O 1
ATOM 1565 N N . TYR A 1 203 ? 4.598 -3.202 -6.481 1.00 89.38 203 TYR A N 1
ATOM 1566 C CA . TYR A 1 203 ? 4.195 -1.793 -6.474 1.00 89.38 203 TYR A CA 1
ATOM 1567 C C . TYR A 1 203 ? 5.304 -0.862 -6.989 1.00 89.38 203 TYR A C 1
ATOM 1569 O O . TYR A 1 203 ? 5.025 0.071 -7.735 1.00 89.38 203 TYR A O 1
ATOM 1577 N N . ASN A 1 204 ? 6.562 -1.145 -6.639 1.00 92.06 204 ASN A N 1
ATOM 1578 C CA . ASN A 1 204 ? 7.703 -0.350 -7.088 1.00 92.06 204 ASN A CA 1
ATOM 1579 C C . ASN A 1 204 ? 7.892 -0.444 -8.608 1.00 92.06 204 ASN A C 1
ATOM 1581 O O . ASN A 1 204 ? 8.211 0.558 -9.245 1.00 92.06 204 ASN A O 1
ATOM 1585 N N . ASP A 1 205 ? 7.644 -1.618 -9.199 1.00 96.50 205 ASP A N 1
ATOM 1586 C CA . ASP A 1 205 ? 7.680 -1.788 -10.656 1.00 96.50 205 ASP A CA 1
ATOM 1587 C C . ASP A 1 205 ? 6.564 -0.982 -11.325 1.00 96.50 205 ASP A C 1
ATOM 1589 O O . ASP A 1 205 ? 6.810 -0.287 -12.310 1.00 96.50 205 ASP A O 1
ATOM 1593 N N . ALA A 1 206 ? 5.355 -1.010 -10.755 1.00 96.06 206 ALA A N 1
ATOM 1594 C CA . ALA A 1 206 ? 4.240 -0.198 -11.232 1.00 96.06 206 ALA A CA 1
ATOM 1595 C C . ALA A 1 206 ? 4.534 1.305 -11.122 1.00 96.06 206 ALA A C 1
ATOM 1597 O O . ALA A 1 206 ? 4.230 2.049 -12.045 1.00 96.06 206 ALA A O 1
ATOM 1598 N N . GLN A 1 207 ? 5.177 1.760 -10.045 1.00 93.06 207 GLN A N 1
ATOM 1599 C CA . GLN A 1 207 ? 5.562 3.162 -9.883 1.00 93.06 207 GLN A CA 1
ATOM 1600 C C . GLN A 1 207 ? 6.604 3.598 -10.925 1.00 93.06 207 GLN A C 1
ATOM 1602 O O . GLN A 1 207 ? 6.459 4.664 -11.522 1.00 93.06 207 GLN A O 1
ATOM 1607 N N . LEU A 1 208 ? 7.620 2.767 -11.185 1.00 94.88 208 LEU A N 1
ATOM 1608 C CA . LEU A 1 208 ? 8.606 3.026 -12.241 1.00 94.88 208 LEU A CA 1
ATOM 1609 C C . LEU A 1 208 ? 7.949 3.085 -13.623 1.00 94.88 208 LEU A C 1
ATOM 1611 O O . LEU A 1 208 ? 8.254 3.973 -14.418 1.00 94.88 208 LEU A O 1
ATOM 1615 N N . LEU A 1 209 ? 7.041 2.150 -13.907 1.00 96.94 209 LEU A N 1
ATOM 1616 C CA . LEU A 1 209 ? 6.333 2.103 -15.183 1.00 96.94 209 LEU A CA 1
ATOM 1617 C C . LEU A 1 209 ? 5.299 3.224 -15.328 1.00 96.94 209 LEU A C 1
ATOM 1619 O O . LEU A 1 209 ? 5.085 3.689 -16.443 1.00 96.94 209 LEU A O 1
ATOM 1623 N N . ALA A 1 210 ? 4.708 3.714 -14.237 1.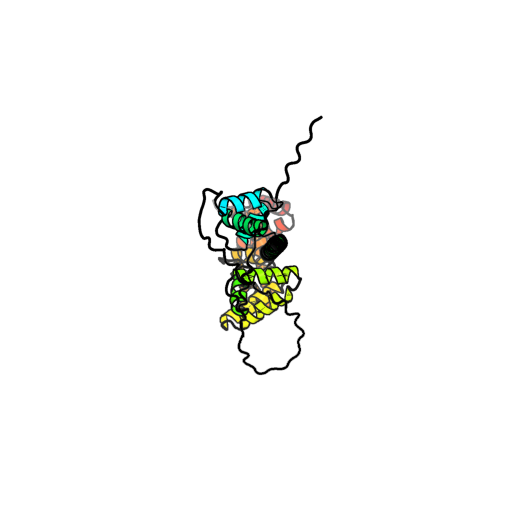00 95.75 210 ALA A N 1
ATOM 1624 C CA . ALA A 1 210 ? 3.828 4.878 -14.266 1.00 95.75 210 ALA A CA 1
ATOM 1625 C C . ALA A 1 210 ? 4.582 6.126 -14.735 1.00 95.75 210 ALA A C 1
ATOM 1627 O O . ALA A 1 210 ? 4.135 6.798 -15.661 1.00 95.75 210 ALA A O 1
ATOM 1628 N N . GLU A 1 211 ? 5.764 6.382 -14.168 1.00 94.44 211 GLU A N 1
ATOM 1629 C CA . GLU A 1 211 ? 6.638 7.470 -14.614 1.00 94.44 211 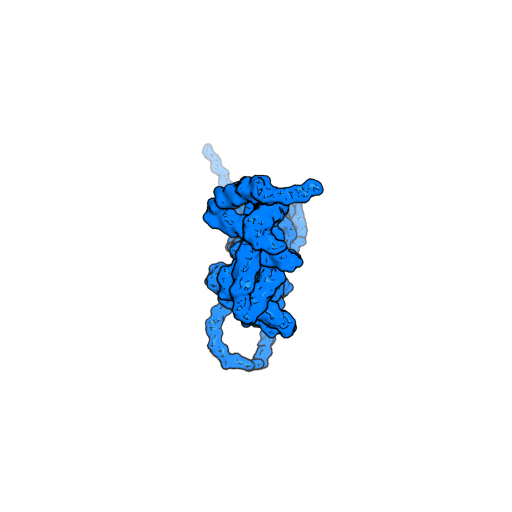GLU A CA 1
ATOM 1630 C C . GLU A 1 211 ? 7.045 7.288 -16.086 1.00 94.44 211 GLU A C 1
ATOM 1632 O O . GLU A 1 211 ? 6.939 8.220 -16.883 1.00 94.44 211 GLU A O 1
ATOM 1637 N N . TRP A 1 212 ? 7.444 6.069 -16.466 1.00 95.25 212 TRP A N 1
ATOM 1638 C CA . TRP A 1 212 ? 7.860 5.735 -17.831 1.00 95.25 212 TRP A CA 1
ATOM 1639 C C . TRP A 1 212 ? 6.750 5.925 -18.874 1.00 95.25 212 TRP A C 1
ATOM 1641 O O . TRP A 1 212 ? 6.998 6.426 -19.970 1.00 95.25 212 TRP A O 1
ATOM 1651 N N . TRP A 1 213 ? 5.516 5.542 -18.547 1.00 96.81 213 TRP A N 1
ATOM 1652 C CA . TRP A 1 213 ? 4.359 5.665 -19.434 1.00 96.81 213 TRP A CA 1
ATOM 1653 C C . TRP A 1 213 ? 3.668 7.030 -19.373 1.00 96.81 213 TRP A C 1
ATOM 1655 O O . TRP A 1 213 ? 2.705 7.235 -20.112 1.00 96.81 213 TRP A O 1
ATOM 1665 N N . GLY A 1 214 ? 4.129 7.948 -18.519 1.00 95.62 214 GLY A N 1
ATOM 1666 C CA . GLY A 1 214 ? 3.493 9.252 -18.325 1.00 95.62 214 GLY A CA 1
ATOM 1667 C C . GLY A 1 214 ? 2.117 9.165 -17.656 1.00 95.62 214 GLY A C 1
ATOM 1668 O O . GLY A 1 214 ? 1.233 9.960 -17.966 1.00 95.62 214 GLY A O 1
ATOM 1669 N N . MET A 1 215 ? 1.917 8.183 -16.776 1.00 93.38 215 MET A N 1
ATOM 1670 C CA . MET A 1 215 ? 0.687 8.002 -16.005 1.00 93.38 215 MET A CA 1
ATOM 1671 C C . MET A 1 215 ? 0.742 8.786 -14.695 1.00 93.38 215 MET A C 1
ATOM 1673 O O . MET A 1 215 ? 1.785 8.861 -14.046 1.00 93.38 215 MET A O 1
ATOM 1677 N N . SER A 1 216 ? -0.395 9.352 -14.292 1.00 87.25 216 SER A N 1
ATOM 1678 C CA . SER A 1 216 ? -0.506 10.157 -13.072 1.00 87.25 216 SER A CA 1
ATOM 1679 C C . SER A 1 216 ? -0.438 9.331 -11.792 1.00 87.25 216 SER A C 1
ATOM 1681 O O . SER A 1 216 ? 0.081 9.822 -10.790 1.00 87.25 216 SER A O 1
ATOM 1683 N N . ALA A 1 217 ? -0.953 8.098 -11.808 1.00 85.12 217 ALA A N 1
ATOM 1684 C CA . ALA A 1 217 ? -1.002 7.244 -10.631 1.00 85.12 217 ALA A CA 1
ATOM 1685 C C . ALA A 1 217 ? -0.315 5.890 -10.883 1.00 85.12 217 ALA A C 1
ATOM 1687 O O . ALA A 1 217 ? -0.515 5.273 -11.931 1.00 85.12 217 ALA A O 1
ATOM 1688 N N . PRO A 1 218 ? 0.428 5.351 -9.894 1.00 88.62 218 PRO A N 1
ATOM 1689 C CA . PRO A 1 218 ? 0.914 3.971 -9.935 1.00 88.62 218 PRO A CA 1
ATOM 1690 C C . PRO A 1 218 ? -0.202 2.939 -10.130 1.00 88.62 218 PRO A C 1
ATOM 1692 O O . PRO A 1 218 ? 0.046 1.873 -10.686 1.00 88.62 218 PRO A O 1
ATOM 1695 N N . TRP A 1 219 ? -1.427 3.253 -9.700 1.00 86.44 219 TRP A N 1
ATOM 1696 C CA . TRP A 1 219 ? -2.603 2.413 -9.920 1.00 86.44 219 TRP A CA 1
ATOM 1697 C C . TRP A 1 219 ? -2.891 2.178 -11.409 1.00 86.44 219 TRP A C 1
ATOM 1699 O O . TRP A 1 219 ? -3.012 1.028 -11.828 1.00 86.44 219 TRP A O 1
ATOM 1709 N N . ASP A 1 220 ? -2.877 3.230 -12.229 1.00 88.75 220 ASP A N 1
ATOM 1710 C CA . ASP A 1 220 ? -3.108 3.127 -13.677 1.00 88.75 220 ASP A CA 1
ATOM 1711 C C . ASP A 1 220 ? -2.076 2.202 -14.341 1.00 88.75 220 ASP A C 1
ATOM 1713 O O . ASP A 1 220 ? -2.392 1.392 -15.220 1.00 88.75 220 ASP A O 1
ATOM 1717 N N . ALA A 1 221 ? -0.827 2.272 -13.870 1.00 95.81 221 ALA A N 1
ATOM 1718 C CA . ALA A 1 221 ? 0.234 1.393 -14.333 1.00 95.81 221 ALA A CA 1
ATOM 1719 C C . ALA A 1 221 ? 0.003 -0.061 -13.910 1.00 95.81 221 ALA A C 1
ATOM 1721 O O . ALA A 1 221 ? 0.226 -0.953 -14.728 1.00 95.81 221 ALA A O 1
ATOM 1722 N N . LYS A 1 222 ? -0.499 -0.328 -12.694 1.00 94.06 222 LYS A N 1
ATOM 1723 C CA . LYS A 1 222 ? -0.886 -1.691 -12.285 1.00 94.06 222 LYS A CA 1
ATOM 1724 C C . LYS A 1 222 ? -1.932 -2.273 -13.226 1.00 94.06 222 LYS A C 1
ATOM 1726 O O . LYS A 1 222 ? -1.748 -3.389 -13.705 1.00 94.06 222 LYS A O 1
ATOM 1731 N N . LEU A 1 223 ? -2.979 -1.509 -13.537 1.00 92.75 223 LEU A N 1
ATOM 1732 C CA . LEU A 1 223 ? -4.036 -1.950 -14.447 1.00 92.75 223 LEU A CA 1
ATOM 1733 C C . LEU A 1 223 ? -3.481 -2.235 -15.848 1.00 92.75 223 LEU A C 1
ATOM 1735 O O . LEU A 1 223 ? -3.748 -3.285 -16.434 1.00 92.75 223 LEU A O 1
ATOM 1739 N N . LYS A 1 224 ? -2.615 -1.361 -16.373 1.00 96.25 224 LYS A N 1
ATOM 1740 C CA . LYS A 1 224 ? -1.960 -1.600 -17.667 1.00 96.25 224 LYS A CA 1
ATOM 1741 C C . LYS A 1 224 ? -1.049 -2.833 -17.652 1.00 96.25 224 LYS A C 1
ATOM 1743 O O . LYS A 1 224 ? -1.084 -3.603 -18.613 1.00 96.25 224 LYS A O 1
ATOM 1748 N N . ILE A 1 225 ? -0.271 -3.055 -16.590 1.00 97.00 225 ILE A N 1
ATOM 1749 C CA . ILE A 1 225 ? 0.536 -4.278 -16.416 1.00 97.00 225 ILE A CA 1
ATOM 1750 C C . ILE A 1 225 ? -0.382 -5.503 -16.401 1.00 97.00 225 ILE A C 1
ATOM 1752 O O . ILE A 1 225 ? -0.147 -6.447 -17.150 1.00 97.00 225 ILE A O 1
ATOM 1756 N N . GLY A 1 226 ? -1.460 -5.457 -15.621 1.00 96.12 226 GLY A N 1
ATOM 1757 C CA . GLY A 1 226 ? -2.495 -6.482 -15.575 1.00 96.12 226 GLY A CA 1
ATOM 1758 C C . GLY A 1 226 ? -3.047 -6.845 -16.949 1.00 96.12 226 GLY A C 1
ATOM 1759 O O . GLY A 1 226 ? -3.031 -8.006 -17.353 1.00 96.12 226 GLY A O 1
ATOM 1760 N N . ARG A 1 227 ? -3.441 -5.834 -17.726 1.00 96.00 227 ARG A N 1
ATOM 1761 C CA . ARG A 1 227 ? -3.939 -6.003 -19.098 1.00 96.00 227 ARG A CA 1
ATOM 1762 C C . ARG A 1 227 ? -2.903 -6.644 -20.016 1.00 96.00 227 ARG A C 1
ATOM 1764 O O . ARG A 1 227 ? -3.233 -7.502 -20.831 1.00 96.00 227 ARG A O 1
ATOM 1771 N N . LEU A 1 228 ? -1.643 -6.227 -19.910 1.00 96.62 228 LEU A N 1
ATOM 1772 C CA . LEU A 1 228 ? -0.551 -6.806 -20.692 1.00 96.62 228 LEU A CA 1
ATOM 1773 C C . LEU A 1 228 ? -0.308 -8.273 -20.315 1.00 96.62 228 LEU A C 1
ATOM 1775 O O . LEU A 1 228 ? -0.117 -9.093 -21.211 1.00 96.62 228 LEU A O 1
ATOM 1779 N N . LEU A 1 229 ? -0.376 -8.618 -19.029 1.00 97.50 229 LEU A N 1
ATOM 1780 C CA . LEU A 1 229 ? -0.252 -9.993 -18.541 1.00 97.50 229 LEU A CA 1
ATOM 1781 C C . LEU A 1 229 ? -1.374 -10.896 -19.052 1.00 97.50 229 LEU A C 1
ATOM 1783 O O . LEU A 1 229 ? -1.089 -11.976 -19.566 1.00 97.50 229 LEU A O 1
ATOM 1787 N N . MET A 1 230 ? -2.625 -10.436 -18.981 1.00 94.69 230 MET A N 1
ATOM 1788 C CA . MET A 1 230 ? -3.782 -11.164 -19.520 1.00 94.69 230 MET A CA 1
ATOM 1789 C C . MET A 1 230 ? -3.641 -11.442 -21.023 1.00 94.69 230 MET A C 1
ATOM 1791 O O . MET A 1 230 ? -4.067 -12.486 -21.506 1.00 94.69 230 MET A O 1
ATOM 1795 N N . ASN A 1 231 ? -2.975 -10.541 -21.751 1.00 95.69 231 ASN A N 1
ATOM 1796 C CA . ASN A 1 231 ? -2.677 -10.688 -23.176 1.00 95.69 231 ASN A CA 1
ATOM 1797 C C . ASN A 1 231 ? -1.387 -11.486 -23.469 1.00 95.69 231 ASN A C 1
ATOM 1799 O O . ASN A 1 231 ? -0.971 -11.560 -24.623 1.00 95.69 231 ASN A O 1
ATOM 1803 N N . GLY A 1 232 ? -0.721 -12.051 -22.454 1.00 96.25 232 GLY A N 1
ATOM 1804 C CA . GLY A 1 232 ? 0.517 -12.825 -22.616 1.00 96.25 232 GLY A CA 1
ATOM 1805 C C . GLY A 1 232 ? 1.772 -11.989 -22.905 1.00 96.25 232 GLY A C 1
ATOM 1806 O O . GLY A 1 232 ? 2.796 -12.534 -23.313 1.00 96.25 232 GLY A O 1
ATOM 1807 N N . ASN A 1 233 ? 1.733 -10.673 -22.677 1.00 97.88 233 ASN A N 1
ATOM 1808 C CA . ASN A 1 233 ? 2.798 -9.727 -23.032 1.00 97.88 233 ASN A CA 1
ATOM 1809 C C . ASN A 1 233 ? 3.816 -9.468 -21.897 1.00 97.88 233 ASN A C 1
ATOM 1811 O O . ASN A 1 233 ? 4.344 -8.361 -21.777 1.00 97.88 233 ASN A O 1
ATOM 1815 N N . ASP A 1 234 ? 4.145 -10.478 -21.082 1.00 97.75 234 ASP A N 1
ATOM 1816 C CA . ASP A 1 234 ? 5.128 -10.372 -19.977 1.00 97.75 234 ASP A CA 1
ATOM 1817 C C . ASP A 1 234 ? 6.498 -9.850 -20.456 1.00 97.75 234 ASP A C 1
ATOM 1819 O O . ASP A 1 234 ? 7.114 -8.983 -19.832 1.00 97.75 234 ASP A O 1
ATOM 1823 N N . ALA A 1 235 ? 6.946 -10.302 -21.632 1.00 97.44 235 ALA A N 1
ATOM 1824 C CA . ALA A 1 235 ? 8.210 -9.868 -22.226 1.00 97.44 235 ALA A CA 1
ATOM 1825 C C . ALA A 1 235 ? 8.244 -8.359 -22.537 1.00 97.44 235 ALA A C 1
ATOM 1827 O O . ALA A 1 235 ? 9.301 -7.735 -22.429 1.00 97.44 235 ALA A O 1
ATOM 1828 N N . ALA A 1 236 ? 7.101 -7.763 -22.897 1.00 97.50 236 ALA A N 1
ATOM 1829 C CA . ALA A 1 236 ? 7.012 -6.327 -23.151 1.00 97.50 236 ALA A CA 1
ATOM 1830 C C . ALA A 1 236 ? 7.175 -5.532 -21.849 1.00 97.50 236 ALA A C 1
ATOM 1832 O O . ALA A 1 236 ? 7.971 -4.595 -21.805 1.00 97.50 236 ALA A O 1
ATOM 1833 N N . ILE A 1 237 ? 6.512 -5.969 -20.773 1.00 98.06 237 ILE A N 1
ATOM 1834 C CA . ILE A 1 237 ? 6.619 -5.336 -19.453 1.00 98.06 237 ILE A CA 1
ATOM 1835 C C . ILE A 1 237 ? 8.066 -5.408 -18.941 1.00 98.06 237 ILE A C 1
ATOM 1837 O O . ILE A 1 237 ? 8.618 -4.398 -18.510 1.00 98.06 237 ILE A O 1
ATOM 1841 N N . GLN A 1 238 ? 8.717 -6.579 -19.026 1.00 97.75 238 GLN A N 1
ATOM 1842 C CA . GLN A 1 238 ? 10.127 -6.733 -18.629 1.00 97.75 238 GLN A CA 1
ATOM 1843 C C . GLN A 1 238 ? 11.056 -5.799 -19.410 1.00 97.75 238 GLN A C 1
ATOM 1845 O O . GLN A 1 238 ? 11.937 -5.166 -18.827 1.00 97.75 238 GLN A O 1
ATOM 1850 N N . LYS A 1 239 ? 10.854 -5.698 -20.729 1.00 97.12 239 LYS A N 1
ATOM 1851 C CA . LYS A 1 239 ? 11.653 -4.825 -21.591 1.00 97.12 239 LYS A CA 1
ATOM 1852 C C . LYS A 1 239 ? 11.515 -3.359 -21.181 1.00 97.12 239 LYS A C 1
ATOM 1854 O O . LYS A 1 239 ? 12.526 -2.674 -21.060 1.00 97.12 239 LYS A O 1
ATOM 1859 N N . GLU A 1 240 ? 10.297 -2.877 -20.966 1.00 97.50 240 GLU A N 1
ATOM 1860 C CA . GLU A 1 240 ? 10.052 -1.477 -20.602 1.00 97.50 240 GLU A CA 1
ATOM 1861 C C . GLU A 1 240 ? 10.570 -1.150 -19.197 1.00 97.50 240 GLU A C 1
ATOM 1863 O O . GLU A 1 240 ? 11.218 -0.121 -19.003 1.00 97.50 240 GLU A O 1
ATOM 1868 N N . LEU A 1 241 ? 10.400 -2.067 -18.241 1.00 96.81 241 LEU A N 1
ATOM 1869 C CA . LEU A 1 241 ? 10.960 -1.923 -16.899 1.00 96.81 241 LEU A CA 1
ATOM 1870 C C . LEU A 1 241 ? 12.494 -1.843 -16.944 1.00 96.81 241 LEU A C 1
ATOM 1872 O O . LEU A 1 241 ? 13.092 -0.962 -16.322 1.00 96.81 241 LEU A O 1
ATOM 1876 N N . GLN A 1 242 ? 13.136 -2.713 -17.731 1.00 96.88 242 GLN A N 1
ATOM 1877 C CA . GLN A 1 242 ? 14.584 -2.689 -17.929 1.00 96.88 242 GLN A CA 1
ATOM 1878 C C . GLN A 1 242 ? 15.047 -1.365 -18.557 1.00 96.88 242 GLN A C 1
ATOM 1880 O O . GLN A 1 242 ? 16.043 -0.792 -18.115 1.00 96.88 242 GLN A O 1
ATOM 1885 N N . GLN A 1 243 ? 14.330 -0.852 -19.559 1.00 96.69 243 GLN A N 1
ATOM 1886 C CA . GLN A 1 243 ? 14.650 0.429 -20.194 1.00 96.69 243 GLN A CA 1
ATOM 1887 C C . GLN A 1 243 ? 14.541 1.600 -19.212 1.00 96.69 243 GLN A C 1
ATOM 1889 O O . GLN A 1 243 ? 15.430 2.456 -19.185 1.00 96.69 243 GLN A O 1
ATOM 1894 N N . GLN A 1 244 ? 13.513 1.619 -18.360 1.00 96.62 244 GLN A N 1
ATOM 1895 C CA . GLN A 1 244 ? 13.369 2.658 -17.342 1.00 96.62 244 GLN A CA 1
ATOM 1896 C C . GLN A 1 244 ? 14.482 2.583 -16.287 1.00 96.62 244 GLN A C 1
ATOM 1898 O O . GLN A 1 244 ? 15.083 3.599 -15.936 1.00 96.62 244 GLN A O 1
ATOM 1903 N N . GLN A 1 245 ? 14.849 1.383 -15.833 1.00 96.06 245 GLN A N 1
ATOM 1904 C CA . GLN A 1 245 ? 15.974 1.200 -14.909 1.00 96.06 245 GLN A CA 1
ATOM 1905 C C . GLN A 1 245 ? 17.307 1.665 -15.520 1.00 96.06 245 GLN A C 1
ATOM 1907 O O . GLN A 1 245 ? 18.080 2.359 -14.858 1.00 96.06 245 GLN A O 1
ATOM 1912 N N . GLN A 1 246 ? 17.556 1.356 -16.796 1.00 97.38 246 GLN A N 1
ATOM 1913 C CA . GLN A 1 246 ? 18.732 1.834 -17.532 1.00 97.38 246 GLN A CA 1
ATOM 1914 C C . GLN A 1 246 ? 18.726 3.364 -17.673 1.00 97.38 246 GLN A C 1
ATOM 1916 O O . GLN A 1 246 ? 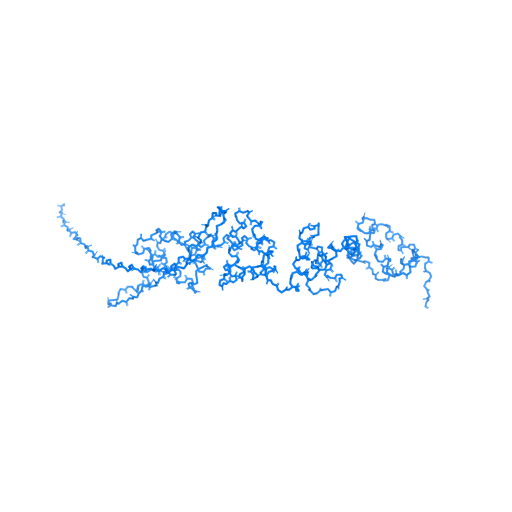19.752 4.014 -17.463 1.00 97.38 246 GLN A O 1
ATOM 1921 N N . SER A 1 247 ? 17.569 3.955 -17.979 1.00 96.50 247 SER A N 1
ATOM 1922 C CA . SER A 1 247 ? 17.387 5.408 -18.037 1.00 96.50 247 SER A CA 1
ATOM 1923 C C . SER A 1 247 ? 17.728 6.075 -16.700 1.00 96.50 247 SER A C 1
ATOM 1925 O O . SER A 1 247 ? 18.488 7.046 -16.674 1.00 96.50 247 SER A O 1
ATOM 1927 N N . ASN A 1 248 ? 17.248 5.514 -15.588 1.00 95.81 248 ASN A N 1
ATOM 1928 C CA . ASN A 1 248 ? 17.532 6.010 -14.242 1.00 95.81 248 ASN A CA 1
ATOM 1929 C C . ASN A 1 248 ? 19.011 5.845 -13.872 1.00 95.81 248 ASN A C 1
ATOM 1931 O O . ASN A 1 248 ? 19.620 6.768 -13.331 1.00 95.81 248 ASN A O 1
ATOM 1935 N N . ALA A 1 249 ? 19.626 4.711 -14.219 1.00 96.62 249 ALA A N 1
ATOM 1936 C CA . ALA A 1 249 ? 21.052 4.480 -14.000 1.00 96.62 249 ALA A CA 1
ATOM 1937 C C . ALA A 1 249 ? 21.924 5.503 -14.744 1.00 96.62 249 ALA A C 1
ATOM 1939 O O . ALA A 1 249 ? 22.890 6.008 -14.173 1.00 96.62 249 ALA A O 1
ATOM 1940 N N . PHE A 1 250 ? 21.567 5.858 -15.982 1.00 97.62 250 PHE A N 1
ATOM 1941 C CA . PHE A 1 250 ? 22.253 6.905 -16.742 1.00 97.62 250 PHE A CA 1
ATOM 1942 C C . PHE A 1 250 ? 22.240 8.255 -16.009 1.00 97.62 250 PHE A C 1
ATOM 1944 O O . PHE A 1 250 ? 23.300 8.860 -15.823 1.00 97.62 250 PHE A O 1
ATOM 1951 N N . TRP A 1 251 ? 21.066 8.700 -15.545 1.00 95.38 251 TRP A N 1
ATOM 1952 C CA . TRP A 1 251 ? 20.930 9.973 -14.832 1.00 95.38 251 TRP A CA 1
ATOM 1953 C C . TRP A 1 251 ? 21.659 9.962 -13.486 1.00 95.38 251 TRP A C 1
ATOM 1955 O O . TRP A 1 251 ? 22.418 10.883 -13.180 1.00 95.38 251 TRP A O 1
ATOM 1965 N N . ASN A 1 252 ? 21.521 8.878 -12.721 1.00 96.38 252 ASN A N 1
ATOM 1966 C CA . ASN A 1 252 ? 22.215 8.697 -11.444 1.00 96.38 252 ASN A CA 1
ATOM 1967 C C . ASN A 1 252 ? 23.740 8.619 -11.613 1.00 96.38 252 ASN A C 1
ATOM 1969 O O . ASN A 1 252 ? 24.493 9.057 -10.742 1.00 96.38 252 ASN A O 1
ATOM 1973 N N . GLY A 1 253 ? 24.205 8.115 -12.760 1.00 95.94 253 GLY A N 1
ATOM 1974 C CA . GLY A 1 253 ? 25.612 8.087 -13.156 1.00 95.94 253 GLY A CA 1
ATOM 1975 C C . GLY A 1 253 ? 26.211 9.460 -13.474 1.00 95.94 253 GLY A C 1
ATOM 1976 O O . GLY A 1 253 ? 27.412 9.535 -13.732 1.00 95.94 253 GLY A O 1
ATOM 1977 N N . LYS A 1 254 ? 25.407 10.535 -13.433 1.00 95.81 254 LYS A N 1
ATOM 1978 C CA . LYS A 1 254 ? 25.793 11.920 -13.756 1.00 95.81 254 LYS A CA 1
ATOM 1979 C C . LYS A 1 254 ? 26.294 12.098 -15.194 1.00 95.81 254 LYS A C 1
ATOM 1981 O O . LYS A 1 254 ? 27.077 13.008 -15.460 1.00 95.81 254 LYS A O 1
ATOM 1986 N N . TYR A 1 255 ? 25.855 11.238 -16.112 1.00 96.38 255 TYR A N 1
ATOM 1987 C CA . TYR A 1 255 ? 26.119 11.410 -17.537 1.00 96.38 255 TYR A CA 1
ATOM 1988 C C . TYR A 1 255 ? 25.136 12.408 -18.138 1.00 96.38 255 TYR A C 1
ATOM 1990 O O . TYR A 1 255 ? 23.982 12.507 -17.720 1.00 96.38 255 TYR A O 1
ATOM 1998 N N . THR A 1 256 ? 25.605 13.162 -19.125 1.00 97.06 256 THR A N 1
ATOM 1999 C CA . THR A 1 256 ? 24.807 14.187 -19.796 1.00 97.06 256 THR A CA 1
ATOM 2000 C C . THR A 1 256 ? 24.299 13.701 -21.149 1.00 97.06 256 THR A C 1
ATOM 2002 O O . THR A 1 256 ? 24.839 12.765 -21.741 1.00 97.06 256 THR A O 1
ATOM 2005 N N . ILE A 1 257 ? 23.279 14.376 -21.685 1.00 96.50 257 ILE A N 1
ATOM 2006 C CA . ILE A 1 257 ? 22.790 14.139 -23.054 1.00 96.50 257 ILE A CA 1
ATOM 2007 C C . ILE A 1 257 ? 23.933 14.293 -24.072 1.00 96.50 257 ILE A C 1
ATOM 2009 O O . ILE A 1 257 ? 24.023 13.502 -25.006 1.00 96.50 257 ILE A O 1
ATOM 2013 N N . ALA A 1 258 ? 24.854 15.238 -23.853 1.00 96.06 258 ALA A N 1
ATOM 2014 C CA . ALA A 1 258 ? 26.033 15.418 -24.699 1.00 96.06 258 ALA A CA 1
ATOM 2015 C C . ALA A 1 258 ? 26.974 14.200 -24.657 1.00 96.06 258 ALA A C 1
ATOM 2017 O O . ALA A 1 258 ? 27.472 13.774 -25.699 1.00 96.06 258 ALA A O 1
ATOM 2018 N N . ASP A 1 259 ? 27.179 13.591 -23.483 1.00 97.19 259 ASP A N 1
ATOM 2019 C CA . ASP A 1 259 ? 27.960 12.352 -23.378 1.00 97.19 259 ASP A CA 1
ATOM 2020 C C . ASP A 1 259 ? 27.278 11.199 -24.129 1.00 97.19 259 ASP A C 1
ATOM 2022 O O . ASP A 1 259 ? 27.947 10.442 -24.832 1.00 97.19 259 ASP A O 1
ATOM 2026 N N . ALA A 1 260 ? 25.947 11.088 -24.028 1.00 97.62 260 ALA A N 1
ATOM 2027 C CA . ALA A 1 260 ? 25.177 10.098 -24.780 1.00 97.62 260 ALA A CA 1
ATOM 2028 C C . ALA A 1 260 ? 25.268 10.324 -26.297 1.00 97.62 260 ALA A C 1
ATOM 2030 O O . ALA A 1 260 ? 25.434 9.360 -27.035 1.00 97.62 260 ALA A O 1
ATOM 2031 N N . GLN A 1 261 ? 25.226 11.576 -26.762 1.00 96.50 261 GLN A N 1
ATOM 2032 C CA . GLN A 1 261 ? 25.355 11.918 -28.181 1.00 96.50 261 GLN A CA 1
ATOM 2033 C C . GLN A 1 261 ? 26.739 11.555 -28.739 1.00 96.50 261 GLN A C 1
ATOM 2035 O O . GLN A 1 261 ? 26.833 10.945 -29.800 1.00 96.50 261 GLN A O 1
ATOM 2040 N N . ILE A 1 262 ? 27.811 11.853 -27.994 1.00 95.88 262 ILE A N 1
ATOM 2041 C CA . ILE A 1 262 ? 29.184 11.441 -28.342 1.00 95.88 262 ILE A CA 1
ATOM 2042 C C . ILE A 1 262 ? 29.276 9.921 -28.477 1.00 95.88 262 ILE A C 1
ATOM 2044 O O . ILE A 1 262 ? 29.870 9.393 -29.418 1.00 95.88 262 ILE A O 1
ATOM 2048 N N . LEU A 1 263 ? 28.711 9.213 -27.502 1.00 96.88 263 LEU A N 1
ATOM 2049 C CA . LEU A 1 263 ? 28.761 7.760 -27.453 1.00 96.88 263 LEU A CA 1
ATOM 2050 C C . LEU A 1 263 ? 27.848 7.100 -28.489 1.00 96.88 263 LEU A C 1
ATOM 2052 O O . LEU A 1 263 ? 28.150 5.985 -28.911 1.00 96.88 263 LEU A O 1
ATOM 2056 N N . ALA A 1 264 ? 26.781 7.770 -28.927 1.00 97.31 264 ALA A N 1
ATOM 2057 C CA . ALA A 1 264 ? 25.942 7.306 -30.024 1.00 97.31 264 ALA A CA 1
ATOM 2058 C C . ALA A 1 264 ? 26.749 7.219 -31.323 1.00 97.31 264 ALA A C 1
ATOM 2060 O O . ALA A 1 264 ? 26.830 6.139 -31.904 1.00 97.31 264 ALA A O 1
ATOM 2061 N N . GLU A 1 265 ? 27.446 8.297 -31.693 1.00 95.88 265 GLU A N 1
ATOM 2062 C CA . GLU A 1 265 ? 28.332 8.326 -32.864 1.00 95.88 265 GLU A CA 1
ATOM 2063 C C . GLU A 1 265 ? 29.442 7.270 -32.740 1.00 95.88 265 GLU A C 1
ATOM 2065 O O . GLU A 1 265 ? 29.642 6.437 -33.623 1.00 95.88 265 GLU A O 1
ATOM 2070 N N . TYR A 1 266 ? 30.121 7.231 -31.588 1.00 96.94 266 TYR A N 1
ATOM 2071 C CA . TYR A 1 266 ? 31.236 6.310 -31.357 1.00 96.94 266 TYR A CA 1
ATOM 2072 C C . TYR A 1 266 ? 30.837 4.827 -31.404 1.00 96.94 266 TYR A C 1
ATOM 2074 O O . TYR A 1 266 ? 31.606 3.984 -31.866 1.00 96.94 266 TYR A O 1
ATOM 2082 N N . TRP A 1 267 ? 29.641 4.481 -30.924 1.00 97.19 267 TRP A N 1
ATOM 2083 C CA . TRP A 1 267 ? 29.120 3.113 -30.974 1.00 97.19 267 TRP A CA 1
ATOM 2084 C C . TRP A 1 267 ? 28.273 2.820 -32.215 1.00 97.19 267 TRP A C 1
ATOM 2086 O O . TRP A 1 267 ? 27.673 1.742 -32.266 1.00 97.19 267 TRP A O 1
ATOM 2096 N N . ASN A 1 268 ? 28.222 3.739 -33.185 1.00 96.06 268 ASN A N 1
ATOM 2097 C CA . ASN A 1 268 ? 27.398 3.639 -34.388 1.00 96.06 268 ASN A CA 1
ATOM 2098 C C . ASN A 1 268 ? 25.920 3.327 -34.061 1.00 96.06 268 ASN A C 1
ATOM 2100 O O . ASN A 1 268 ? 25.323 2.385 -34.589 1.00 96.06 268 ASN A O 1
ATOM 2104 N N . LYS A 1 269 ? 25.353 4.069 -33.104 1.00 96.31 269 LYS A N 1
ATOM 2105 C CA . LYS A 1 269 ? 23.933 4.034 -32.739 1.00 96.31 269 LYS A CA 1
ATOM 2106 C C . LYS A 1 269 ? 23.209 5.166 -33.450 1.00 96.31 269 LYS A C 1
ATOM 2108 O O . LYS A 1 269 ? 23.627 6.313 -33.351 1.00 96.31 269 LYS A O 1
ATOM 2113 N N . SER A 1 270 ? 22.115 4.833 -34.130 1.00 91.38 270 SER A N 1
ATOM 2114 C CA . SER A 1 270 ? 21.299 5.807 -34.859 1.00 91.38 270 SER A CA 1
ATOM 2115 C C . SER A 1 270 ? 20.565 6.768 -33.929 1.00 91.38 270 SER A C 1
ATOM 2117 O O . SER A 1 270 ? 20.369 7.924 -34.279 1.00 91.38 270 SER A O 1
ATOM 2119 N N . GLU A 1 271 ? 20.187 6.300 -32.738 1.00 95.69 271 GLU A N 1
ATOM 2120 C CA . GLU A 1 271 ? 19.396 7.071 -31.786 1.00 95.69 271 GLU A CA 1
ATOM 2121 C C . GLU A 1 271 ? 20.204 7.403 -30.529 1.00 95.69 271 GLU A C 1
ATOM 2123 O O . GLU A 1 271 ? 20.831 6.534 -29.913 1.00 95.69 271 GLU A O 1
ATOM 2128 N N . LEU A 1 272 ? 20.111 8.658 -30.076 1.00 96.12 272 LEU A N 1
ATOM 2129 C CA . LEU A 1 272 ? 20.672 9.095 -28.791 1.00 96.12 272 LEU A CA 1
ATOM 2130 C C . LEU A 1 272 ? 20.143 8.239 -27.633 1.00 96.12 272 LEU A C 1
ATOM 2132 O O . LEU A 1 272 ? 20.867 7.925 -26.683 1.00 96.12 272 LEU A O 1
ATOM 2136 N N . TRP A 1 273 ? 18.876 7.837 -27.739 1.00 95.25 273 TRP A N 1
ATOM 2137 C CA . TRP A 1 273 ? 18.213 6.977 -26.772 1.00 95.25 273 TRP A CA 1
ATOM 2138 C C . TRP A 1 273 ? 18.922 5.625 -26.597 1.00 95.25 273 TRP A C 1
ATOM 2140 O O . TRP A 1 273 ? 19.140 5.188 -25.466 1.00 95.25 273 TRP A O 1
ATOM 2150 N N . ASP A 1 274 ? 19.381 4.999 -27.683 1.00 96.81 274 ASP A N 1
ATOM 2151 C CA . ASP A 1 274 ? 20.078 3.709 -27.619 1.00 96.81 274 ASP A CA 1
ATOM 2152 C C . ASP A 1 274 ? 21.428 3.818 -26.905 1.00 96.81 274 ASP A C 1
ATOM 2154 O O . ASP A 1 274 ? 21.830 2.914 -26.164 1.00 96.81 274 ASP A O 1
ATOM 2158 N N . ALA A 1 275 ? 22.141 4.929 -27.109 1.00 97.75 275 ALA A N 1
ATOM 2159 C CA . ALA A 1 275 ? 23.388 5.194 -26.405 1.00 97.75 275 ALA A CA 1
ATOM 2160 C C . ALA A 1 275 ? 23.140 5.412 -24.910 1.00 97.75 275 ALA A C 1
ATOM 2162 O O . ALA A 1 275 ? 23.850 4.834 -24.085 1.00 97.75 275 ALA A O 1
ATOM 2163 N N . LYS A 1 276 ? 22.093 6.168 -24.556 1.00 98.06 276 LYS A N 1
ATOM 2164 C CA . LYS A 1 276 ? 21.663 6.362 -23.167 1.00 98.06 276 LYS A CA 1
ATOM 2165 C C . LYS A 1 276 ? 21.356 5.026 -22.480 1.00 98.06 276 LYS A C 1
ATOM 2167 O O . LYS A 1 276 ? 21.895 4.763 -21.405 1.00 98.06 276 LYS A O 1
ATOM 2172 N N . LEU A 1 277 ? 20.549 4.168 -23.106 1.00 97.50 277 LEU A N 1
ATOM 2173 C CA . LEU A 1 277 ? 20.221 2.845 -22.566 1.00 97.50 277 LEU A CA 1
ATOM 2174 C C . LEU A 1 277 ? 21.458 1.954 -22.420 1.00 97.50 277 LEU A C 1
ATOM 2176 O O . LEU A 1 277 ? 21.626 1.290 -21.397 1.00 97.50 277 LEU A O 1
ATOM 2180 N N . LYS A 1 278 ? 22.372 1.977 -23.399 1.00 97.94 278 LYS A N 1
ATOM 2181 C CA . LYS A 1 278 ? 23.630 1.221 -23.330 1.00 97.94 278 LYS A CA 1
ATOM 2182 C C . LYS A 1 278 ? 24.533 1.700 -22.192 1.00 97.94 278 LYS A C 1
ATOM 2184 O O . LYS A 1 278 ? 25.101 0.861 -21.496 1.00 97.94 278 LYS A O 1
ATOM 2189 N N . ILE A 1 279 ? 24.645 3.013 -21.970 1.00 98.06 279 ILE A N 1
ATOM 2190 C CA . ILE A 1 279 ? 25.345 3.565 -20.799 1.00 98.06 279 ILE A CA 1
ATOM 2191 C C . ILE A 1 279 ? 24.685 3.035 -19.529 1.00 98.06 279 ILE A C 1
ATOM 2193 O O . ILE A 1 279 ? 25.361 2.406 -18.724 1.00 98.06 279 ILE A O 1
ATOM 2197 N N . GLY A 1 280 ? 23.369 3.213 -19.386 1.00 97.69 280 GLY A N 1
ATOM 2198 C CA . GLY A 1 280 ? 22.604 2.720 -18.241 1.00 97.69 280 GLY A CA 1
ATOM 2199 C C . GLY A 1 280 ? 22.846 1.239 -17.950 1.00 97.69 280 GLY A C 1
ATOM 2200 O O . GLY A 1 280 ? 23.156 0.874 -16.820 1.00 97.69 280 GLY A O 1
ATOM 2201 N N . SER A 1 281 ? 22.805 0.397 -18.984 1.00 97.94 281 SER A N 1
ATOM 2202 C CA . SER A 1 281 ? 23.076 -1.038 -18.877 1.00 97.94 281 SER A CA 1
ATOM 2203 C C . SER A 1 281 ? 24.488 -1.338 -18.369 1.00 97.94 281 SER A C 1
ATOM 2205 O O . SER A 1 281 ? 24.651 -2.220 -17.527 1.00 97.94 281 SER A O 1
ATOM 2207 N N . LEU A 1 282 ? 25.508 -0.623 -18.857 1.00 97.62 282 LEU A N 1
ATOM 2208 C CA . LEU A 1 282 ? 26.887 -0.791 -18.388 1.00 97.62 282 LEU A CA 1
ATOM 2209 C C . LEU A 1 282 ? 27.017 -0.394 -16.912 1.00 97.62 282 LEU A C 1
ATOM 2211 O O . LEU A 1 282 ? 27.612 -1.136 -16.133 1.00 97.62 282 LEU A O 1
ATOM 2215 N N . LEU A 1 283 ? 26.388 0.713 -16.505 1.00 97.50 283 LEU A N 1
ATOM 2216 C CA . LEU A 1 283 ? 26.386 1.166 -15.110 1.00 97.50 283 LEU A CA 1
ATOM 2217 C C . LEU A 1 283 ? 25.691 0.163 -14.181 1.00 97.50 283 LEU A C 1
ATOM 2219 O O . LEU A 1 283 ? 26.225 -0.159 -13.123 1.00 97.50 283 LEU A O 1
ATOM 2223 N N . MET A 1 284 ? 24.539 -0.379 -14.591 1.00 96.25 284 MET A N 1
ATOM 2224 C CA . MET A 1 284 ? 23.820 -1.412 -13.833 1.00 96.25 284 MET A CA 1
ATOM 2225 C C . MET A 1 284 ? 24.641 -2.698 -13.670 1.00 96.25 284 MET A C 1
ATOM 2227 O O . MET A 1 284 ? 24.536 -3.361 -12.644 1.00 96.25 284 MET A O 1
ATOM 2231 N N . SER A 1 285 ? 25.485 -3.035 -14.652 1.00 96.62 285 SER A N 1
ATOM 2232 C CA . SER A 1 285 ? 26.414 -4.172 -14.564 1.00 96.62 285 SER A CA 1
ATOM 2233 C C . SER A 1 285 ? 27.695 -3.885 -13.763 1.00 96.62 285 SER A C 1
ATOM 2235 O O . SER A 1 285 ? 28.526 -4.774 -13.597 1.00 96.62 285 SER A O 1
ATOM 2237 N N . GLY A 1 286 ? 27.877 -2.653 -13.270 1.00 96.00 286 GLY A N 1
ATOM 2238 C CA . GLY A 1 286 ? 29.073 -2.218 -12.543 1.00 96.00 286 GLY A CA 1
ATOM 2239 C C . GLY A 1 286 ? 30.257 -1.815 -13.432 1.00 96.00 286 GLY A C 1
ATOM 2240 O O . GLY A 1 286 ? 31.301 -1.416 -12.913 1.00 96.00 286 GLY A O 1
ATOM 2241 N N . ASP A 1 287 ? 30.112 -1.848 -14.759 1.00 96.69 287 ASP A N 1
ATOM 2242 C CA . ASP A 1 287 ? 31.180 -1.540 -15.718 1.00 96.69 287 ASP A CA 1
ATOM 2243 C C . ASP A 1 287 ? 31.303 -0.031 -16.009 1.00 96.69 287 ASP A C 1
ATOM 2245 O O . ASP A 1 287 ? 31.287 0.462 -17.142 1.00 96.69 287 ASP A O 1
ATOM 2249 N N . ASN A 1 288 ? 31.447 0.743 -14.934 1.00 95.88 288 ASN A N 1
ATOM 2250 C CA . ASN A 1 288 ? 31.634 2.193 -14.997 1.00 95.88 288 ASN A CA 1
ATOM 2251 C C . ASN A 1 288 ? 32.923 2.573 -15.748 1.00 95.88 288 ASN A C 1
ATOM 2253 O O . ASN A 1 288 ? 33.024 3.661 -16.324 1.00 95.88 288 ASN A O 1
ATOM 2257 N N . ALA A 1 289 ? 33.929 1.693 -15.720 1.00 96.50 289 ALA A N 1
ATOM 2258 C CA . ALA A 1 289 ? 35.203 1.899 -16.392 1.00 96.50 289 ALA A CA 1
ATOM 2259 C C . ALA A 1 289 ? 35.052 1.834 -17.918 1.00 96.50 289 ALA A C 1
ATOM 2261 O O . ALA A 1 289 ? 35.625 2.684 -18.607 1.00 96.50 289 ALA A O 1
ATOM 2262 N N . ALA A 1 290 ? 34.248 0.903 -18.449 1.00 97.25 290 ALA A N 1
ATOM 2263 C CA . ALA A 1 290 ? 33.984 0.831 -19.883 1.00 97.25 290 ALA A CA 1
ATOM 2264 C C . ALA A 1 290 ? 33.314 2.098 -20.417 1.00 97.25 290 ALA A C 1
ATOM 2266 O O . ALA A 1 290 ? 33.736 2.603 -21.458 1.00 97.25 290 ALA A O 1
ATOM 2267 N N . VAL A 1 291 ? 32.337 2.662 -19.694 1.00 97.62 291 VAL A N 1
ATOM 2268 C CA . VAL A 1 291 ? 31.676 3.911 -20.114 1.00 97.62 291 VAL A CA 1
ATOM 2269 C C . VAL A 1 291 ? 32.683 5.062 -20.193 1.00 97.62 291 VAL A C 1
ATOM 2271 O O . VAL A 1 291 ? 32.764 5.746 -21.213 1.00 97.62 291 VAL A O 1
ATOM 2274 N N . LYS A 1 292 ? 33.509 5.249 -19.154 1.00 97.31 292 LYS A N 1
ATOM 2275 C CA . LYS A 1 292 ? 34.532 6.310 -19.122 1.00 97.31 292 LYS A CA 1
ATOM 2276 C C . LYS A 1 292 ? 35.570 6.150 -20.230 1.00 97.31 292 LYS A C 1
ATOM 2278 O O . LYS A 1 292 ? 35.913 7.128 -20.893 1.00 97.31 292 LYS A O 1
ATOM 2283 N N . LYS A 1 293 ? 36.052 4.922 -20.443 1.00 97.62 293 LYS A N 1
ATOM 2284 C CA . LYS A 1 293 ? 37.024 4.606 -21.494 1.00 97.62 293 LYS A CA 1
ATOM 2285 C C . LYS A 1 293 ? 36.447 4.894 -22.879 1.00 97.62 293 LYS A C 1
ATOM 2287 O O . LYS A 1 293 ? 37.099 5.574 -23.668 1.00 97.62 293 LYS A O 1
ATOM 2292 N N . ALA A 1 294 ? 35.222 4.437 -23.146 1.00 97.56 294 ALA A N 1
ATOM 2293 C CA . ALA A 1 294 ? 34.535 4.702 -24.405 1.00 97.56 294 ALA A CA 1
ATOM 2294 C C . ALA A 1 294 ? 34.362 6.208 -24.633 1.00 97.56 294 ALA A C 1
ATOM 2296 O O . ALA A 1 294 ? 34.666 6.698 -25.713 1.00 97.56 294 ALA A O 1
ATOM 2297 N N . LEU A 1 295 ? 33.965 6.963 -23.605 1.00 96.94 295 LEU A N 1
ATOM 2298 C CA . LEU A 1 295 ? 33.773 8.409 -23.713 1.00 96.94 295 LEU A CA 1
ATOM 2299 C C . LEU A 1 295 ? 35.090 9.150 -23.996 1.00 96.94 295 LEU A C 1
ATOM 230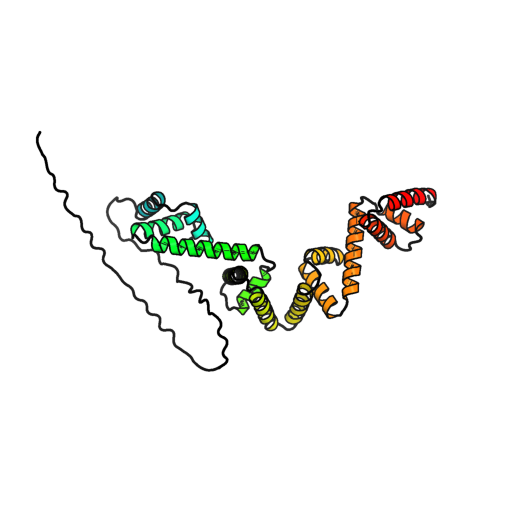1 O O . LEU A 1 295 ? 35.118 10.075 -24.805 1.00 96.94 295 LEU A O 1
ATOM 2305 N N . GLN A 1 296 ? 36.193 8.741 -23.362 1.00 96.94 296 GLN A N 1
ATOM 2306 C CA . GLN A 1 296 ? 37.519 9.306 -23.620 1.00 96.94 296 GLN A CA 1
ATOM 2307 C C . GLN A 1 296 ? 37.974 9.046 -25.063 1.00 96.94 296 GLN A C 1
ATOM 2309 O O . GLN A 1 296 ? 38.461 9.960 -25.726 1.00 96.94 296 GLN A O 1
ATOM 2314 N N . GLN A 1 297 ? 37.797 7.817 -25.555 1.00 96.62 297 GLN A N 1
ATOM 2315 C CA . GLN A 1 297 ? 38.148 7.439 -26.928 1.00 96.62 297 GLN A CA 1
ATOM 2316 C C . GLN A 1 297 ? 37.265 8.158 -27.953 1.00 96.62 297 GLN A C 1
ATOM 2318 O O . GLN A 1 297 ? 37.764 8.674 -28.953 1.00 96.62 297 GLN A O 1
ATOM 2323 N N . ALA A 1 298 ? 35.966 8.257 -27.680 1.00 96.12 298 ALA A N 1
ATOM 2324 C CA . ALA A 1 298 ? 35.012 8.961 -28.521 1.00 96.12 298 ALA A CA 1
ATOM 2325 C C . ALA A 1 298 ? 35.376 10.445 -28.673 1.00 96.12 298 ALA A C 1
ATOM 2327 O O . ALA A 1 298 ? 35.438 10.950 -29.788 1.00 96.12 298 ALA A O 1
ATOM 2328 N N . LYS A 1 299 ? 35.747 11.123 -27.577 1.00 94.38 299 LYS A N 1
ATOM 2329 C CA . LYS A 1 299 ? 36.194 12.530 -27.603 1.00 94.38 299 LYS A CA 1
ATOM 2330 C C . LYS A 1 299 ? 37.458 12.770 -28.441 1.00 94.38 299 LYS A C 1
ATOM 2332 O O . LYS A 1 299 ? 37.683 13.895 -28.869 1.00 94.38 299 LYS A O 1
ATOM 2337 N N . GLN A 1 300 ? 38.282 11.746 -28.669 1.00 94.06 300 GLN A N 1
ATOM 2338 C CA . GLN A 1 300 ? 39.485 11.838 -29.509 1.00 94.06 300 GLN A CA 1
ATOM 2339 C C . GLN A 1 300 ? 39.218 11.527 -30.986 1.00 94.06 300 GLN A C 1
ATOM 2341 O O . GLN A 1 300 ? 40.000 11.925 -31.846 1.00 94.06 300 GLN A O 1
ATOM 2346 N N . THR A 1 301 ? 38.157 10.774 -31.279 1.00 91.44 301 THR A N 1
ATOM 2347 C CA . THR A 1 301 ? 37.916 10.181 -32.603 1.00 91.44 301 THR A CA 1
ATOM 2348 C C . THR A 1 301 ? 36.768 10.846 -33.352 1.00 91.44 301 THR A C 1
ATOM 2350 O O . THR A 1 301 ? 36.833 10.969 -34.574 1.00 91.44 301 THR A O 1
ATOM 2353 N N . VAL A 1 302 ? 35.752 11.329 -32.637 1.00 85.50 302 VAL A N 1
ATOM 2354 C CA . VAL A 1 302 ? 34.619 12.052 -33.217 1.00 85.50 302 VAL A CA 1
ATOM 2355 C C . VAL A 1 302 ? 35.051 13.490 -33.512 1.00 85.50 302 VAL A C 1
ATOM 2357 O O . VAL A 1 302 ? 35.265 14.293 -32.603 1.00 85.50 302 VAL A O 1
ATOM 2360 N N . LYS A 1 303 ? 35.215 13.815 -34.800 1.00 79.06 303 LYS A N 1
ATOM 2361 C CA . LYS A 1 303 ? 35.457 15.189 -35.256 1.00 79.06 303 LYS A CA 1
ATOM 2362 C C . LYS A 1 303 ? 34.137 15.949 -35.248 1.00 79.06 303 LYS A C 1
ATOM 2364 O O . LYS A 1 303 ? 33.270 15.675 -36.071 1.00 79.06 303 LYS A O 1
ATOM 2369 N N . TRP A 1 304 ? 34.000 16.910 -34.346 1.00 67.38 304 TRP A N 1
ATOM 2370 C CA . TRP A 1 304 ? 32.840 17.792 -34.346 1.00 67.38 304 TRP A CA 1
ATOM 2371 C C . TRP A 1 304 ? 32.917 18.778 -35.516 1.00 67.38 304 TRP A C 1
ATOM 2373 O O . TRP A 1 304 ? 33.981 19.372 -35.723 1.00 67.38 304 TRP A O 1
ATOM 2383 N N . PRO A 1 305 ? 31.833 18.969 -36.288 1.00 63.16 305 PRO A N 1
ATOM 2384 C CA . PRO A 1 305 ? 31.717 20.157 -37.116 1.00 63.16 305 PRO A CA 1
ATOM 2385 C C . PRO A 1 305 ? 31.727 21.370 -36.178 1.00 63.16 305 PRO A C 1
ATOM 2387 O O . PRO A 1 305 ? 30.903 21.450 -35.266 1.00 63.16 305 PRO A O 1
ATOM 2390 N N . ASN A 1 306 ? 32.727 22.237 -36.357 1.00 52.75 306 ASN A N 1
ATOM 2391 C CA . ASN A 1 306 ? 32.816 23.525 -35.667 1.00 52.75 306 ASN A CA 1
ATOM 2392 C C . ASN A 1 306 ? 31.615 24.413 -35.995 1.00 52.75 306 ASN A C 1
ATOM 2394 O O . ASN A 1 306 ? 31.164 24.368 -37.164 1.00 52.75 306 ASN A O 1
#

Secondary structure (DSSP, 8-state):
-----PPPPP---------------PPPP--------------------PPPPP----SS---HHHHHHHHHHTSS--HHHHHHHHHHS--SSHHHHHHHHHHHHHTT-HHHHHHHHHHHHHHHHHHHHHHTSS--HHHHHHHHHHTT-SSHHHHHHHHHHHHHTT-HHHHHHHHHHHHHHS-HHHHHHHHHHHHHHTSS--HHHHHHHHHHHT-S-HHHHHHHHHHHHHTT-HHHHHHHHHHHHHHHHHHHTT--HHHHHHHHHHTT-S-HHHHHHHHHHHHHTT-HHHHHHHHHHHHHH-----

Sequence (306 aa):
MSSAKTKNTSLALAISTVLATTSYQAALATPNDTSHSTVNSFILLAEAKPALPLATAQQPSASLEQLQYEAFENSKYTDKDAKLLTMYWDYGDFSNAKLYIGSLLMSGDDATVQKVLQQAQLLKQQDEAFWNSKYTIDDAELLAESWGKPTLWDAKLKIGSLLMSGDDAAIQKALQQAANQANPEQQDEQQQSEAFWNSKYTYNDAQLLAEWWGMSAPWDAKLKIGRLLMNGNDAAIQKELQQQQQSNAFWNGKYTIADAQILAEYWNKSELWDAKLKIGSLLMSGDNAAVKKALQQAKQTVKWPN

Mean predicted aligned error: 14.16 Å

Foldseek 3Di:
DDDDDDDDDDDDDDDDDDDDDDDDDDDDDDDDDDDDDPDPPPPPPPDDDDDDDDDDDDDPDDPLLRQLLVQLVPDPDDLVLLVLCVVQPVLVDSSSSSSVLSVCSVVVNVVVSVVSSVVSVLLVQLLVQLVPDPDDLVLLVLLCVLVVPPDSSVSSSVCSVCSVVVNVVVSLVSSLVSQVVPDVVSNLQVQLLVQLVPDPDDLVLLVLVCVLVVHPDSSVSSSVNSVCSVVVNPVVSVVSSLLSQLLVQLVVLVHDLVLLVLLCVLVVNPDSSVSSSVCSVCSVVVNPVVSVVSSVVSVVPDDDDD